Protein AF-0000000079018841 (afdb_homodimer)

Solvent-accessible surface area (backbone atoms only — not comparable to full-atom values): 16861 Å² total; per-residue (Å²): 115,51,75,48,74,47,74,39,86,47,32,62,34,28,41,29,40,31,71,39,58,68,49,87,57,41,28,33,37,38,28,30,14,78,76,42,80,36,51,101,86,44,60,76,45,76,46,80,44,48,66,82,70,38,50,81,84,32,56,53,70,42,63,51,58,74,48,87,61,54,45,52,34,17,37,24,40,32,79,38,67,42,68,91,66,47,74,85,70,83,79,84,77,80,52,86,58,64,69,58,74,66,42,83,52,34,32,38,39,31,43,30,46,31,39,30,32,27,65,26,76,91,77,70,38,76,27,37,81,45,32,44,73,43,74,59,94,72,35,78,43,74,48,66,60,77,66,74,123,115,50,76,48,74,47,72,39,86,47,32,62,34,28,40,29,38,30,73,39,58,70,49,87,56,42,28,33,37,39,28,29,14,77,77,42,79,35,50,102,87,44,59,77,46,77,46,81,45,48,65,84,72,37,52,81,84,33,56,54,71,42,62,52,58,73,47,89,60,55,44,52,34,18,37,23,41,32,81,37,67,43,66,92,66,48,73,83,71,83,77,84,77,79,54,83,58,66,66,60,74,67,42,82,52,33,32,37,41,30,44,30,45,30,39,29,30,29,65,26,74,89,78,70,38,77,26,38,83,45,32,44,75,42,73,58,95,72,35,77,45,74,50,65,59,76,65,76,123

Foldseek 3Di:
DDKDKDWFAALQWKKKKDKAKPDQQKWKKKFKAFPDAADPVGGLDIDTGHNVQAPPNRIDIDHGCSDVDTHMMMMDIDIDGDVVPPPPDDDDPPPVPCVVVPCPIDMDIDMDIDADWDQQPVVRDTDRVQWDWDADPNDIDIDGDDNPD/DDKDKDWFAALQWKKKKDKAKPDQQKWKKKFKAFPDAADPVGGLDIDTGHNVQAPPPRIDIDHGCSDVDTHMMMMDIDIDGDVVPPPPDDDDPPPVPCVVVPCPMDMDIDMDIDADWDQQPVVRDTDRVQWDWDADPNDIDIDGDDNPD

Nearest PDB structures (foldseek):
  6v4s-assembly1_B  TM=3.962E-01  e=4.372E+00  Desulfofustis sp. PB-SRB1
  6v4a-assembly1_B  TM=3.881E-01  e=8.538E+00  Desulfofustis sp. PB-SRB1
  6v4a-assembly1_C  TM=2.916E-01  e=6.460E+00  Desulfofustis sp. PB-SRB1
  6v4s-assembly1_B  TM=3.964E-01  e=4.828E+00  Desulfofustis sp. PB-SRB1
  6v4a-assembly1_C  TM=3.105E-01  e=7.988E+00  Desulfofustis sp. PB-SRB1

Sequence (298 aa):
MFYHTFDYPNPMLTLCIKVRPESSKISYTLYLRMGSEPTDLSYDLRRKLTRDMIGPCGEFCIPPRTFATSGRMYIGLKPELDETEKPKSSSGIQKRDALYDNLDSMYLFGVTTLACFAWDTTINDWNPALCKMTNINGSIICTCQDGREMFYHTFDYPNPMLTLCIKVRPESSKISYTLYLRMGSEPTDLSYDLRRKLTRDMIGPCGEFCIPPRTFATSGRMYIGLKPELDETEKPKSSSGIQKRDALYDNLDSMYLFGVTTLACFAWDTTINDWNPALCKMTNINGSIICTCQDGRE

Radius of gyration: 21.55 Å; Cα contacts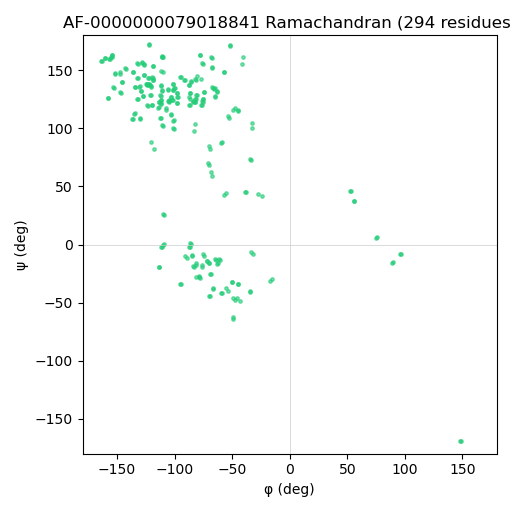 (8 Å, |Δi|>4): 622; chains: 2; bounding box: 36×73×48 Å

Structure (mmCIF, N/CA/C/O backbone):
data_AF-0000000079018841-model_v1
#
loop_
_entity.id
_entity.type
_entity.pdbx_description
1 polymer 'Uncharacterized protein'
#
loop_
_atom_site.group_PDB
_atom_site.id
_atom_site.type_symbol
_atom_site.label_atom_id
_atom_site.label_alt_id
_atom_site.label_comp_id
_atom_site.label_asym_id
_atom_site.label_entity_id
_atom_site.label_seq_id
_atom_site.pdbx_PDB_ins_code
_atom_site.Cartn_x
_atom_site.Cartn_y
_atom_site.Cartn_z
_atom_site.occupancy
_atom_site.B_iso_or_equiv
_atom_site.auth_seq_id
_atom_site.auth_comp_id
_atom_site.auth_asym_id
_atom_site.auth_atom_id
_atom_site.pdbx_PDB_model_num
ATOM 1 N N . MET A 1 1 ? -7.609 20.828 5.297 1 85.56 1 MET A N 1
ATOM 2 C CA . MET A 1 1 ? -7.414 19.422 4.961 1 85.56 1 MET A CA 1
ATOM 3 C C . MET A 1 1 ? -6.445 19.266 3.795 1 85.56 1 MET A C 1
ATOM 5 O O . MET A 1 1 ? -6.43 20.094 2.881 1 85.56 1 MET A O 1
ATOM 9 N N . PHE A 1 2 ? -5.523 18.312 3.908 1 87.88 2 PHE A N 1
ATOM 10 C CA . PHE A 1 2 ? -4.664 18 2.77 1 87.88 2 PHE A CA 1
ATOM 11 C C . PHE A 1 2 ? -5.004 16.641 2.189 1 87.88 2 PHE A C 1
ATOM 13 O O . PHE A 1 2 ? -5.727 15.852 2.811 1 87.88 2 PHE A O 1
ATOM 20 N N . TYR A 1 3 ? -4.52 16.484 0.915 1 92.12 3 TYR A N 1
ATOM 21 C CA . TYR A 1 3 ? -5.078 15.344 0.196 1 92.12 3 TYR A CA 1
ATOM 22 C C . TYR A 1 3 ? -3.975 14.453 -0.355 1 92.12 3 TYR A C 1
ATOM 24 O O . TYR A 1 3 ? -2.885 14.93 -0.679 1 92.12 3 TYR A O 1
ATOM 32 N N . HIS A 1 4 ? -4.254 13.219 -0.366 1 94.19 4 HIS A N 1
ATOM 33 C CA . HIS A 1 4 ? -3.537 12.203 -1.126 1 94.19 4 HIS A CA 1
ATOM 34 C C . HIS A 1 4 ? -4.453 11.523 -2.141 1 94.19 4 HIS A C 1
ATOM 36 O O . HIS A 1 4 ? -5.676 11.562 -1.999 1 94.19 4 HIS A O 1
ATOM 42 N N . THR A 1 5 ? -3.824 11.047 -3.16 1 93.94 5 THR A N 1
ATOM 43 C CA . THR A 1 5 ? -4.602 10.305 -4.145 1 93.94 5 THR A CA 1
ATOM 44 C C . THR A 1 5 ? -3.861 9.039 -4.574 1 93.94 5 THR A C 1
ATOM 46 O O . THR A 1 5 ? -2.631 8.984 -4.523 1 93.94 5 THR A O 1
ATOM 49 N N . PHE A 1 6 ? -4.625 8.016 -4.898 1 94.19 6 PHE A N 1
ATOM 50 C CA . PHE A 1 6 ? -4.039 6.793 -5.434 1 94.19 6 PHE A CA 1
ATOM 51 C C . PHE A 1 6 ? -5.051 6.039 -6.289 1 94.19 6 PHE A C 1
ATOM 53 O O . PHE A 1 6 ? -6.242 6.348 -6.266 1 94.19 6 PHE A O 1
ATOM 60 N N . ASP A 1 7 ? -4.504 5.156 -7.059 1 94.62 7 ASP A N 1
ATOM 61 C CA . ASP A 1 7 ? -5.363 4.293 -7.859 1 94.62 7 ASP A CA 1
ATOM 62 C C . ASP A 1 7 ? -5.836 3.084 -7.051 1 94.62 7 ASP A C 1
ATOM 64 O O . ASP A 1 7 ? -5.023 2.393 -6.43 1 94.62 7 ASP A O 1
ATOM 68 N N . TYR A 1 8 ? -7.141 2.943 -6.984 1 95.38 8 TYR A N 1
ATOM 69 C CA . TYR A 1 8 ? -7.773 1.748 -6.434 1 95.38 8 TYR A CA 1
ATOM 70 C C . TYR A 1 8 ? -8.266 0.829 -7.547 1 95.38 8 TYR A C 1
ATOM 72 O O . TYR A 1 8 ? -9.336 1.043 -8.109 1 95.38 8 TYR A O 1
ATOM 80 N N . PRO A 1 9 ? -7.496 -0.217 -7.832 1 93 9 PRO A N 1
ATOM 81 C CA . PRO A 1 9 ? -7.676 -0.884 -9.125 1 93 9 PRO A CA 1
ATOM 82 C C . PRO A 1 9 ? -8.797 -1.918 -9.102 1 93 9 PRO A C 1
ATOM 84 O O . PRO A 1 9 ? -9.297 -2.311 -10.164 1 93 9 PRO A O 1
ATOM 87 N N . ASN A 1 10 ? -9.203 -2.363 -7.969 1 94.06 10 ASN A N 1
ATOM 88 C CA . ASN A 1 10 ? -10.125 -3.492 -7.898 1 94.06 10 ASN A CA 1
ATOM 89 C C . ASN A 1 10 ? -10.883 -3.514 -6.578 1 94.06 10 ASN A C 1
ATOM 91 O O . ASN A 1 10 ? -10.273 -3.551 -5.504 1 94.06 10 ASN A O 1
ATOM 95 N N . PRO A 1 11 ? -12.219 -3.559 -6.621 1 95.62 11 PRO A N 1
ATOM 96 C CA . PRO A 1 11 ? -13.023 -3.551 -5.398 1 95.62 11 PRO A CA 1
ATOM 97 C C . PRO A 1 11 ? -12.805 -4.789 -4.535 1 95.62 11 PRO A C 1
ATOM 99 O O . PRO A 1 11 ? -13.234 -4.832 -3.381 1 95.62 11 PRO A O 1
ATOM 102 N N . MET A 1 12 ? -12.156 -5.766 -5.113 1 94.75 12 MET A N 1
ATOM 103 C CA . MET A 1 12 ? -11.953 -7.02 -4.387 1 94.75 12 MET A CA 1
ATOM 104 C C . MET A 1 12 ? -10.695 -6.953 -3.527 1 94.75 12 MET A C 1
ATOM 106 O O . MET A 1 12 ? -10.383 -7.898 -2.801 1 94.75 12 MET A O 1
ATOM 110 N N . LEU A 1 13 ? -10.016 -5.832 -3.541 1 96.06 13 LEU A N 1
ATOM 111 C CA . LEU A 1 13 ? -8.797 -5.68 -2.754 1 96.06 13 LEU A CA 1
ATOM 112 C C . LEU A 1 13 ? -9.094 -5.02 -1.411 1 96.06 13 LEU A C 1
ATOM 114 O O . LEU A 1 13 ? -9.977 -4.168 -1.318 1 96.06 13 LEU A O 1
ATOM 118 N N . THR A 1 14 ? -8.383 -5.449 -0.403 1 95.06 14 THR A N 1
ATOM 119 C CA . THR A 1 14 ? -8.359 -4.734 0.868 1 95.06 14 THR A CA 1
ATOM 120 C C . THR A 1 14 ? -7.516 -3.469 0.761 1 95.06 14 THR A C 1
ATOM 122 O O . THR A 1 14 ? -6.426 -3.49 0.181 1 95.06 14 THR A O 1
ATOM 125 N N . LEU A 1 15 ? -8.07 -2.404 1.225 1 94.5 15 LEU A N 1
ATOM 126 C CA . LEU A 1 15 ? -7.336 -1.145 1.265 1 94.5 15 LEU A CA 1
ATOM 127 C C . LEU A 1 15 ? -6.895 -0.817 2.688 1 94.5 15 LEU A C 1
ATOM 129 O O . LEU A 1 15 ? -7.727 -0.752 3.6 1 94.5 15 LEU A O 1
ATOM 133 N N . CYS A 1 16 ? -5.633 -0.651 2.871 1 91.38 16 CYS A N 1
ATOM 134 C CA . CYS A 1 16 ? -5.121 -0.269 4.18 1 91.38 16 CYS A CA 1
ATOM 135 C C . CYS A 1 16 ? -4.398 1.071 4.117 1 91.38 16 CYS A C 1
ATOM 137 O O . CYS A 1 16 ? -3.721 1.368 3.131 1 91.38 16 CYS A O 1
ATOM 139 N N . ILE A 1 17 ? -4.555 1.836 5.172 1 92 17 ILE A N 1
ATOM 140 C CA . ILE A 1 17 ? -3.953 3.164 5.234 1 92 17 ILE A CA 1
ATOM 141 C C . ILE A 1 17 ? -3.168 3.316 6.531 1 92 17 ILE A C 1
ATOM 143 O O . ILE A 1 17 ? -3.65 2.945 7.605 1 92 17 ILE A O 1
ATOM 147 N N . LYS A 1 18 ? -1.999 3.801 6.344 1 88.94 18 LYS A N 1
ATOM 148 C CA . LYS A 1 18 ? -1.128 4.117 7.473 1 88.94 18 LYS A CA 1
ATOM 149 C C . LYS A 1 18 ? -0.919 5.621 7.602 1 88.94 18 LYS A C 1
ATOM 151 O O . LYS A 1 18 ? -0.552 6.289 6.633 1 88.94 18 LYS A O 1
ATOM 156 N N . VAL A 1 19 ? -1.282 6.16 8.742 1 89.06 19 VAL A N 1
ATOM 157 C CA . VAL A 1 19 ? -1.021 7.559 9.062 1 89.06 19 VAL A CA 1
ATOM 158 C C . VAL A 1 19 ? -0.42 7.664 10.461 1 89.06 19 VAL A C 1
ATOM 160 O O . VAL A 1 19 ? -0.98 7.137 11.422 1 89.06 19 VAL A O 1
ATOM 163 N N . ARG A 1 20 ? 0.678 8.273 10.508 1 85.25 20 ARG A N 1
ATOM 164 C CA . ARG A 1 20 ? 1.316 8.477 11.805 1 85.25 20 ARG A CA 1
ATOM 165 C C . ARG A 1 20 ? 1.855 9.898 11.93 1 85.25 20 ARG A C 1
ATOM 167 O O . ARG A 1 20 ? 2.902 10.219 11.367 1 85.25 20 ARG A O 1
ATOM 174 N N . PRO A 1 21 ? 1.173 10.609 12.734 1 80.94 21 PRO A N 1
ATOM 175 C CA . PRO A 1 21 ? 1.74 11.938 12.992 1 80.94 21 PRO A CA 1
ATOM 176 C C . PRO A 1 21 ? 3.053 11.875 13.766 1 80.94 21 PRO A C 1
ATOM 178 O O . PRO A 1 21 ? 3.283 10.938 14.531 1 80.94 21 PRO A O 1
ATOM 181 N N . GLU A 1 22 ? 3.889 12.828 13.578 1 74.19 22 GLU A N 1
ATOM 182 C CA . GLU A 1 22 ? 5.125 12.898 14.352 1 74.19 22 GLU A CA 1
ATOM 183 C C . GLU A 1 22 ? 4.84 13.234 15.812 1 74.19 22 GLU A C 1
ATOM 185 O O . GLU A 1 22 ? 5.434 12.648 16.719 1 74.19 22 GLU A O 1
ATOM 190 N N . SER A 1 23 ? 3.984 14.172 15.953 1 73.5 23 SER A N 1
ATOM 191 C CA . SER A 1 23 ? 3.645 14.586 17.312 1 73.5 23 SER A CA 1
ATOM 192 C C . SER A 1 23 ? 2.453 13.797 17.844 1 73.5 23 SER A C 1
ATOM 194 O O . SER A 1 23 ? 1.494 13.539 17.109 1 73.5 23 SER A O 1
ATOM 196 N N . SER A 1 24 ? 2.521 13.461 19.125 1 73.44 24 SER A N 1
ATOM 197 C CA . SER A 1 24 ? 1.408 12.766 19.75 1 73.44 24 SER A CA 1
ATOM 198 C C . SER A 1 24 ? 0.248 13.719 20.031 1 73.44 24 SER A C 1
ATOM 200 O O . SER A 1 24 ? -0.851 13.281 20.375 1 73.44 24 SER A O 1
ATOM 202 N N . LYS A 1 25 ? 0.54 14.938 19.828 1 73.5 25 LYS A N 1
ATOM 203 C CA . LYS A 1 25 ? -0.469 15.953 20.125 1 73.5 25 LYS A CA 1
ATOM 204 C C . LYS A 1 25 ? -1.416 16.141 18.938 1 73.5 25 LYS A C 1
ATOM 206 O O . LYS A 1 25 ? -2.432 16.828 19.062 1 73.5 25 LYS A O 1
ATOM 211 N N . ILE A 1 26 ? -1.07 15.547 17.859 1 76.5 26 ILE A N 1
ATOM 212 C CA . ILE A 1 26 ? -1.854 15.742 16.641 1 76.5 26 ILE A CA 1
ATOM 213 C C . ILE A 1 26 ? -2.562 14.438 16.266 1 76.5 26 ILE A C 1
ATOM 215 O O . ILE A 1 26 ? -1.957 13.367 16.297 1 76.5 26 ILE A O 1
ATOM 219 N N . SER A 1 27 ? -3.826 14.562 16.141 1 80.75 27 SER A N 1
ATOM 220 C CA . SER A 1 27 ? -4.609 13.484 15.547 1 80.75 27 SER A CA 1
ATOM 221 C C . SER A 1 27 ? -5.156 13.883 14.188 1 80.75 27 SER A C 1
ATOM 223 O O . SER A 1 27 ? -5.152 15.062 13.828 1 80.75 27 SER A O 1
ATOM 225 N N . TYR A 1 28 ? -5.523 12.828 13.469 1 85.5 28 TYR A N 1
ATOM 226 C CA . TYR A 1 28 ? -6.078 13.109 12.148 1 85.5 28 TYR A CA 1
ATOM 227 C C . TYR A 1 28 ? -7.457 12.477 11.992 1 85.5 28 TYR A C 1
ATOM 229 O O . TYR A 1 28 ? -7.695 11.367 12.461 1 85.5 28 TYR A O 1
ATOM 237 N N . THR A 1 29 ? -8.25 13.242 11.422 1 90.31 29 THR A N 1
ATOM 238 C CA . THR A 1 29 ? -9.445 12.633 10.852 1 90.31 29 THR A CA 1
ATOM 239 C C . THR A 1 29 ? -9.266 12.375 9.359 1 90.31 29 THR A C 1
ATOM 241 O O . THR A 1 29 ? -8.875 13.273 8.609 1 90.31 29 THR A O 1
ATOM 244 N N . LEU A 1 30 ? -9.523 11.148 9.031 1 93.31 30 LEU A N 1
ATOM 245 C CA . LEU A 1 30 ? -9.352 10.711 7.645 1 93.31 30 LEU A CA 1
ATOM 246 C C . LEU A 1 30 ? -10.695 10.633 6.93 1 93.31 30 LEU A C 1
ATOM 248 O O . LEU A 1 30 ? -11.672 10.117 7.484 1 93.31 30 LEU A O 1
ATOM 252 N N . TYR A 1 31 ? -10.719 11.211 5.707 1 95.81 31 TYR A N 1
ATOM 253 C CA . TYR A 1 31 ? -11.875 11.125 4.82 1 95.81 31 TYR A CA 1
ATOM 254 C C . TYR A 1 31 ? -11.5 10.461 3.498 1 95.81 31 TYR A C 1
ATOM 256 O O . TYR A 1 31 ? -10.477 10.805 2.896 1 95.81 31 TYR A O 1
ATOM 264 N N . LEU A 1 32 ? -12.391 9.5 3.016 1 97.31 32 LEU A N 1
ATOM 265 C CA . LEU A 1 32 ? -12.164 8.875 1.719 1 97.31 32 LEU A CA 1
ATOM 266 C C . LEU A 1 32 ? -13.312 9.164 0.765 1 97.31 32 LEU A C 1
ATOM 268 O O . LEU A 1 32 ? -14.477 9.172 1.173 1 97.31 32 LEU A O 1
ATOM 272 N N . ARG A 1 33 ? -12.906 9.375 -0.433 1 97.56 33 ARG A N 1
ATOM 273 C CA . ARG A 1 33 ? -13.938 9.547 -1.452 1 97.56 33 ARG A CA 1
ATOM 274 C C . ARG A 1 33 ? -13.422 9.125 -2.826 1 97.56 33 ARG A C 1
ATOM 276 O O . ARG A 1 33 ? -12.344 9.547 -3.246 1 97.56 33 ARG A O 1
ATOM 283 N N . MET A 1 34 ? -14.281 8.352 -3.525 1 96.88 34 MET A N 1
ATOM 284 C CA . MET A 1 34 ? -13.969 7.941 -4.891 1 96.88 34 MET A CA 1
ATOM 285 C C . MET A 1 34 ? -14.281 9.055 -5.883 1 96.88 34 MET A C 1
ATOM 287 O O . MET A 1 34 ? -15.359 9.648 -5.836 1 96.88 34 MET A O 1
ATOM 291 N N . GLY A 1 35 ? -13.305 9.391 -6.746 1 96.19 35 GLY A N 1
ATOM 292 C CA . GLY A 1 35 ? -13.531 10.219 -7.914 1 96.19 35 GLY A CA 1
ATOM 293 C C . GLY A 1 35 ? -13.367 11.703 -7.637 1 96.19 35 GLY A C 1
ATOM 294 O O . GLY A 1 35 ? -13.328 12.516 -8.562 1 96.19 35 GLY A O 1
ATOM 295 N N . SER A 1 36 ? -13.359 12.086 -6.371 1 96.62 36 SER A N 1
ATOM 296 C CA . SER A 1 36 ? -13.188 13.5 -6.051 1 96.62 36 SER A CA 1
ATOM 297 C C . SER A 1 36 ? -12.648 13.688 -4.637 1 96.62 36 SER A C 1
ATOM 299 O O . SER A 1 36 ? -12.68 12.758 -3.828 1 96.62 36 SER A O 1
ATOM 301 N N . GLU A 1 37 ? -12.07 14.867 -4.395 1 97.06 37 GLU A N 1
ATOM 302 C CA . GLU A 1 37 ? -11.594 15.188 -3.053 1 97.06 37 GLU A CA 1
ATOM 303 C C . GLU A 1 37 ? -12.75 15.234 -2.057 1 97.06 37 GLU A C 1
ATOM 305 O O . GLU A 1 37 ? -13.758 15.906 -2.299 1 97.06 37 GLU A O 1
ATOM 310 N N . PRO A 1 38 ? -12.578 14.586 -0.944 1 97.62 38 PRO A N 1
ATOM 311 C CA . PRO A 1 38 ? -13.633 14.64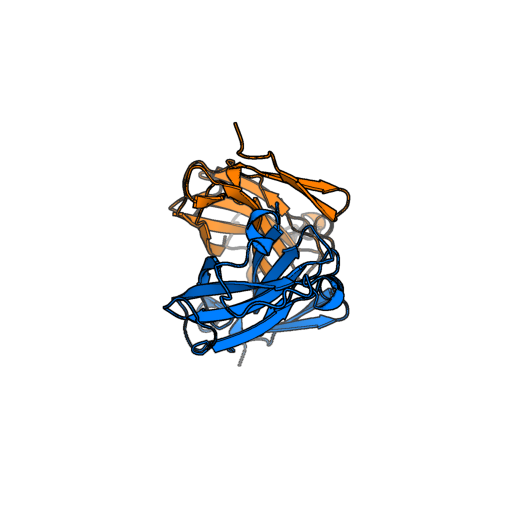1 0.073 1 97.62 38 PRO A CA 1
ATOM 312 C C . PRO A 1 38 ? -13.641 15.961 0.838 1 97.62 38 PRO A C 1
ATOM 314 O O . PRO A 1 38 ? -12.641 16.688 0.848 1 97.62 38 PRO A O 1
ATOM 317 N N . THR A 1 39 ? -14.812 16.281 1.398 1 95.81 39 THR A N 1
ATOM 318 C CA . THR A 1 39 ? -14.992 17.344 2.381 1 95.81 39 THR A CA 1
ATOM 319 C C . THR A 1 39 ? -15.602 16.797 3.668 1 95.81 39 THR A C 1
ATOM 321 O O . THR A 1 39 ? -15.93 15.617 3.752 1 95.81 39 THR A O 1
ATOM 324 N N . ASP A 1 40 ? -15.656 17.641 4.707 1 92.75 40 ASP A N 1
ATOM 325 C CA . ASP A 1 40 ? -16.266 17.234 5.961 1 92.75 40 ASP A CA 1
ATOM 326 C C . ASP A 1 40 ? -17.75 16.875 5.762 1 92.75 40 ASP A C 1
ATOM 328 O O . ASP A 1 40 ? -18.344 16.188 6.594 1 92.75 40 ASP A O 1
ATOM 332 N N . LEU A 1 41 ? -18.297 17.234 4.625 1 95.38 41 LEU A N 1
ATOM 333 C CA . LEU A 1 41 ? -19.719 17.031 4.387 1 95.38 41 LEU A CA 1
ATOM 334 C C . LEU A 1 41 ? -19.938 16 3.289 1 95.38 41 LEU A C 1
ATOM 336 O O . LEU A 1 41 ? -21.047 15.453 3.152 1 95.38 41 LEU A O 1
ATOM 340 N N . SER A 1 42 ? -18.922 15.797 2.525 1 97.38 42 SER A N 1
ATOM 341 C CA . SER A 1 42 ? -19.047 14.875 1.404 1 97.38 42 SER A CA 1
ATOM 342 C C . SER A 1 42 ? -17.906 13.859 1.396 1 97.38 42 SER A C 1
ATOM 344 O O . SER A 1 42 ? -16.766 14.203 1.088 1 97.38 42 SER A O 1
ATOM 346 N N . TYR A 1 43 ? -18.203 12.664 1.706 1 97.5 43 TYR A N 1
ATOM 347 C CA . TYR A 1 43 ? -17.234 11.586 1.789 1 97.5 43 TYR A CA 1
ATOM 348 C C . TYR A 1 43 ? -17.906 10.227 1.711 1 97.5 43 TYR A C 1
ATOM 350 O O . TYR A 1 43 ? -19.141 10.125 1.864 1 97.5 43 TYR A O 1
ATOM 358 N N . ASP A 1 44 ? -17.156 9.227 1.393 1 97.25 44 ASP A N 1
ATOM 359 C CA . ASP A 1 44 ? -17.672 7.863 1.372 1 97.25 44 ASP A CA 1
ATOM 360 C C . ASP A 1 44 ? -17.391 7.148 2.691 1 97.25 44 ASP A C 1
ATOM 362 O O . ASP A 1 44 ? -18.156 6.277 3.111 1 97.25 44 ASP A O 1
ATOM 366 N N . LEU A 1 45 ? -16.234 7.465 3.332 1 96.5 45 LEU A N 1
ATOM 367 C CA . LEU A 1 45 ? -15.828 6.875 4.602 1 96.5 45 LEU A CA 1
ATOM 368 C C . LEU A 1 45 ? -15.07 7.891 5.453 1 96.5 45 LEU A C 1
ATOM 370 O O . LEU A 1 45 ? -14.266 8.672 4.93 1 96.5 45 LEU A O 1
ATOM 374 N N . ARG A 1 46 ? -15.312 7.914 6.715 1 94.81 46 ARG A N 1
ATOM 375 C CA . ARG A 1 46 ? -14.648 8.797 7.668 1 94.81 46 ARG A CA 1
ATOM 376 C C . ARG A 1 46 ? -14.133 8.016 8.875 1 94.81 46 ARG A C 1
ATOM 378 O O . ARG A 1 46 ? -14.828 7.148 9.398 1 94.81 46 ARG A O 1
ATOM 385 N N . ARG A 1 47 ? -12.883 8.359 9.258 1 90.88 47 ARG A N 1
ATOM 386 C CA . ARG A 1 47 ? -12.289 7.68 10.406 1 90.88 47 ARG A CA 1
ATOM 387 C C . ARG A 1 47 ? -11.367 8.617 11.18 1 90.88 47 ARG A C 1
ATOM 389 O O . ARG A 1 47 ? -10.523 9.297 10.594 1 90.88 47 ARG A O 1
ATOM 396 N N . LYS A 1 48 ? -11.594 8.625 12.492 1 85.38 48 LYS A N 1
ATOM 397 C CA . LYS A 1 48 ? -10.633 9.336 13.328 1 85.38 48 LYS A CA 1
ATOM 398 C C . LYS A 1 48 ? -9.406 8.477 13.617 1 85.38 48 LYS A C 1
ATOM 400 O O . LYS A 1 48 ? -9.539 7.316 14.016 1 85.38 48 LYS A O 1
ATOM 405 N N . LEU A 1 49 ? -8.25 9.07 13.273 1 79.19 49 LEU A N 1
ATOM 406 C CA . LEU A 1 49 ? -7 8.344 13.492 1 79.19 49 LEU A CA 1
ATOM 407 C C . LEU A 1 49 ? -6.223 8.945 14.664 1 79.19 49 LEU A C 1
ATOM 409 O O . LEU A 1 49 ? -5.961 10.156 14.688 1 79.19 49 LEU A O 1
ATOM 413 N N . THR A 1 50 ? -6.035 8.141 15.703 1 70.75 50 THR A N 1
ATOM 414 C CA . THR A 1 50 ? -5.219 8.57 16.828 1 70.75 50 THR A CA 1
ATOM 415 C C . THR A 1 50 ? -3.926 7.762 16.906 1 70.75 50 THR A C 1
ATOM 417 O O . THR A 1 50 ? -3.826 6.684 16.312 1 70.75 50 THR A O 1
ATOM 420 N N . ARG A 1 51 ? -2.848 8.344 17.406 1 64 51 ARG A N 1
ATOM 421 C CA . ARG A 1 51 ? -1.534 7.719 17.5 1 64 51 ARG A CA 1
ATOM 422 C C . ARG A 1 51 ? -1.629 6.336 18.141 1 64 51 ARG A C 1
ATOM 424 O O . ARG A 1 51 ? -0.886 5.422 17.766 1 64 51 ARG A O 1
ATOM 431 N N . ASP A 1 52 ? -2.502 6.23 18.969 1 61.12 52 ASP A N 1
ATOM 432 C CA . ASP A 1 52 ? -2.596 4.984 19.719 1 61.12 52 ASP A CA 1
ATOM 433 C C . ASP A 1 52 ? -3.205 3.873 18.875 1 61.12 52 ASP A C 1
ATOM 435 O O . ASP A 1 52 ? -3.072 2.691 19.203 1 61.12 52 ASP A O 1
ATOM 439 N N . MET A 1 53 ? -3.852 4.293 17.875 1 60.31 53 MET A N 1
ATOM 440 C CA . MET A 1 53 ? -4.555 3.295 17.078 1 60.31 53 MET A CA 1
ATOM 441 C C . MET A 1 53 ? -3.602 2.613 16.094 1 60.31 53 MET A C 1
ATOM 443 O O . MET A 1 53 ? -3.887 1.52 15.609 1 60.31 53 MET A O 1
ATOM 447 N N . ILE A 1 54 ? -2.514 3.268 15.953 1 57.84 54 ILE A N 1
ATOM 448 C CA . ILE A 1 54 ? -1.706 2.701 14.875 1 57.84 54 ILE A CA 1
ATOM 449 C C . ILE A 1 54 ? -0.376 2.203 15.438 1 57.84 54 ILE A C 1
ATOM 451 O O . ILE A 1 54 ? 0.507 3.002 15.758 1 57.84 54 ILE A O 1
ATOM 455 N N . GLY A 1 55 ? -0.379 1.081 15.969 1 56.56 55 GLY A N 1
ATOM 456 C CA . GLY A 1 55 ? 0.882 0.461 16.344 1 56.56 55 GLY A CA 1
ATOM 457 C C . GLY A 1 55 ? 1.892 0.432 15.211 1 56.56 55 GLY A C 1
ATOM 458 O O . GLY A 1 55 ? 1.643 0.981 14.133 1 56.56 55 GLY A O 1
ATOM 459 N N . PRO A 1 56 ? 3.148 0.045 15.492 1 56.5 56 PRO A N 1
ATOM 460 C CA . PRO A 1 56 ? 4.238 0.044 14.508 1 56.5 56 PRO A CA 1
ATOM 461 C C . PRO A 1 56 ? 3.824 -0.552 13.164 1 56.5 56 PRO A C 1
ATOM 463 O O . PRO A 1 56 ? 4.258 -0.076 12.117 1 56.5 56 PRO A O 1
ATOM 466 N N . CYS A 1 57 ? 2.92 -1.562 13.289 1 58.5 57 CYS A N 1
ATOM 467 C CA . CYS A 1 57 ? 2.412 -2.18 12.07 1 58.5 57 CYS A CA 1
ATOM 468 C C . CYS A 1 57 ? 0.946 -1.826 11.852 1 58.5 57 CYS A C 1
ATOM 470 O O . CYS A 1 57 ? 0.249 -2.498 11.086 1 58.5 57 CYS A O 1
ATOM 472 N N . GLY A 1 58 ? 0.811 -0.701 12.461 1 71.19 58 GLY A N 1
ATOM 473 C CA . GLY A 1 58 ? -0.625 -0.476 12.5 1 71.19 58 GLY A CA 1
ATOM 474 C C . GLY A 1 58 ? -1.15 0.219 11.258 1 71.19 58 GLY A C 1
ATOM 475 O O . GLY A 1 58 ? -0.507 1.129 10.727 1 71.19 58 GLY A O 1
ATOM 476 N N . GLU A 1 59 ? -2.033 -0.307 10.656 1 82.94 59 GLU A N 1
ATOM 477 C CA . GLU A 1 59 ? -2.783 0.219 9.516 1 82.94 59 GLU A CA 1
ATOM 478 C C . GLU A 1 59 ? -4.285 0.033 9.711 1 82.94 59 GLU A C 1
ATOM 480 O O . GLU A 1 59 ? -4.715 -0.869 10.438 1 82.94 59 GLU A O 1
ATOM 485 N N . PHE A 1 60 ? -4.973 1.025 9.242 1 84.75 60 PHE A N 1
ATOM 486 C CA . PHE A 1 60 ? -6.422 0.913 9.141 1 84.75 60 PHE A CA 1
ATOM 487 C C . PHE A 1 60 ? -6.82 0.278 7.812 1 84.75 60 PHE A C 1
ATOM 489 O O . PHE A 1 60 ? -6.488 0.798 6.742 1 84.75 60 PHE A O 1
ATOM 496 N N . CYS A 1 61 ? -7.527 -0.903 7.949 1 89.69 61 CYS A N 1
ATOM 497 C CA . CYS A 1 61 ? -7.832 -1.634 6.727 1 89.69 61 CYS A CA 1
ATOM 498 C C . CYS A 1 61 ? -9.328 -1.615 6.441 1 89.69 61 CYS A C 1
ATOM 500 O O . CYS A 1 61 ? -10.141 -1.747 7.359 1 89.69 61 CYS A O 1
ATOM 502 N N . ILE A 1 62 ? -9.633 -1.403 5.254 1 92 62 ILE A N 1
ATOM 503 C CA . ILE A 1 62 ? -10.992 -1.391 4.727 1 92 62 ILE A CA 1
ATOM 504 C C . ILE A 1 62 ? -11.25 -2.674 3.941 1 92 62 ILE A C 1
ATOM 506 O O . ILE A 1 62 ? -10.539 -2.975 2.979 1 92 62 ILE A O 1
ATOM 510 N N . PRO A 1 63 ? -12.281 -3.418 4.293 1 92.81 63 PRO A N 1
ATOM 511 C CA . PRO A 1 63 ? -12.516 -4.707 3.641 1 92.81 63 PRO A CA 1
ATOM 512 C C . PRO A 1 63 ? -12.906 -4.566 2.174 1 92.81 63 PRO A C 1
ATOM 514 O O . PRO A 1 63 ? -13.328 -3.488 1.745 1 92.81 63 PRO A O 1
ATOM 517 N N . PRO A 1 64 ? -12.742 -5.688 1.407 1 94.44 64 PRO A N 1
ATOM 518 C CA . PRO A 1 64 ? -13.156 -5.68 0.003 1 94.44 64 PRO A CA 1
ATOM 519 C C . PRO A 1 64 ? -14.633 -5.324 -0.173 1 94.44 64 PRO A C 1
ATOM 521 O O . PRO A 1 64 ? -15.43 -5.52 0.746 1 94.44 64 PRO A O 1
ATOM 524 N N . ARG A 1 65 ? -14.977 -4.707 -1.22 1 94.12 65 ARG A N 1
ATOM 525 C CA . ARG A 1 65 ? -16.312 -4.391 -1.686 1 94.12 65 ARG A CA 1
ATOM 526 C C . ARG A 1 65 ? -16.922 -3.236 -0.887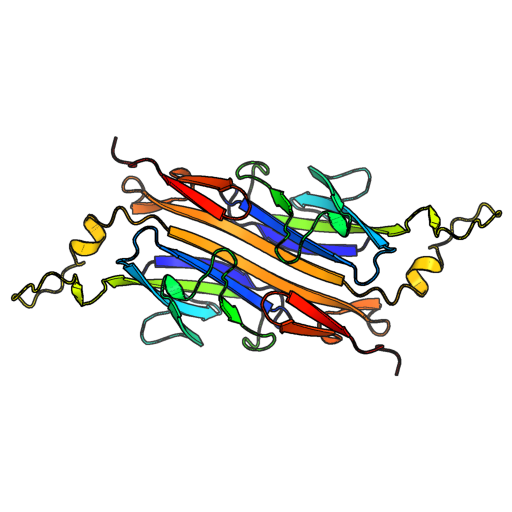 1 94.12 65 ARG A C 1
ATOM 528 O O . ARG A 1 65 ? -18.109 -2.965 -0.982 1 94.12 65 ARG A O 1
ATOM 535 N N . THR A 1 66 ? -16.078 -2.635 0.001 1 94.06 66 THR A N 1
ATOM 536 C CA . THR A 1 66 ? -16.562 -1.411 0.635 1 94.06 66 THR A CA 1
ATOM 537 C C . THR A 1 66 ? -16.875 -0.344 -0.411 1 94.06 66 THR A C 1
ATOM 539 O O . THR A 1 66 ? -17.859 0.378 -0.295 1 94.06 66 THR A O 1
ATOM 542 N N . PHE A 1 67 ? -15.969 -0.274 -1.388 1 94.56 67 PHE A N 1
ATOM 543 C CA . PHE A 1 67 ? -16.219 0.599 -2.529 1 94.56 67 PHE A CA 1
ATOM 544 C C . PHE A 1 67 ? -16.703 -0.203 -3.73 1 94.56 67 PHE A C 1
ATOM 546 O O . PHE A 1 67 ? -16.172 -1.276 -4.023 1 94.56 67 PHE A O 1
ATOM 553 N N . ALA A 1 68 ? -17.641 0.285 -4.41 1 92.44 68 ALA A N 1
ATOM 554 C CA . ALA A 1 68 ? -18.328 -0.468 -5.457 1 92.44 68 ALA A CA 1
ATOM 555 C C . ALA A 1 68 ? -17.5 -0.512 -6.738 1 92.44 68 ALA A C 1
ATOM 557 O O . ALA A 1 68 ? -17.672 -1.411 -7.562 1 92.44 68 ALA A O 1
ATOM 558 N N . THR A 1 69 ? -16.672 0.512 -6.941 1 93.38 69 THR A N 1
ATOM 559 C CA . THR A 1 69 ? -15.977 0.615 -8.219 1 93.38 69 THR A CA 1
ATOM 560 C C . THR A 1 69 ? -14.492 0.89 -7.996 1 93.38 69 THR A C 1
ATOM 562 O O . THR A 1 69 ? -14.078 1.288 -6.906 1 93.38 69 THR A O 1
ATOM 565 N N . SER A 1 70 ? -13.766 0.508 -9.023 1 94 70 SER A N 1
ATOM 566 C CA . SER A 1 70 ? -12.367 0.932 -9.102 1 94 70 SER A CA 1
ATOM 567 C C . SER A 1 70 ? -12.258 2.377 -9.57 1 94 70 SER A C 1
ATOM 569 O O . SER A 1 70 ? -13.234 2.959 -10.055 1 94 70 SER A O 1
ATOM 571 N N . GLY A 1 71 ? -11.062 2.951 -9.336 1 94.88 71 GLY A N 1
ATOM 572 C CA . GLY A 1 71 ? -10.828 4.312 -9.789 1 94.88 71 GLY A CA 1
ATOM 573 C C . GLY A 1 71 ? -9.883 5.09 -8.898 1 94.88 71 GLY A C 1
ATOM 574 O O . GLY A 1 71 ? -9.156 4.5 -8.086 1 94.88 71 GLY A O 1
ATOM 575 N N . ARG A 1 72 ? -9.883 6.387 -9.211 1 95.88 72 ARG A N 1
ATOM 576 C CA . ARG A 1 72 ? -9.023 7.27 -8.43 1 95.88 72 ARG A CA 1
ATOM 577 C C . ARG A 1 72 ? -9.641 7.559 -7.059 1 95.88 72 ARG A C 1
ATOM 579 O O . ARG A 1 72 ? -10.766 8.047 -6.969 1 95.88 72 ARG A O 1
ATOM 586 N N . MET A 1 73 ? -8.922 7.195 -6 1 97.06 73 MET A N 1
ATOM 587 C CA . MET A 1 73 ? -9.352 7.418 -4.621 1 97.06 73 MET A CA 1
ATOM 588 C C . MET A 1 73 ? -8.664 8.641 -4.027 1 97.06 73 MET A C 1
ATOM 590 O O . MET A 1 73 ? -7.457 8.836 -4.207 1 97.06 73 MET A O 1
ATOM 594 N N . TYR A 1 74 ? -9.461 9.438 -3.377 1 97.19 74 TYR A N 1
ATOM 595 C CA . TYR A 1 74 ? -8.93 10.609 -2.689 1 97.19 74 TYR A CA 1
ATOM 596 C C . TYR A 1 74 ? -9.023 10.445 -1.178 1 97.19 74 TYR A C 1
ATOM 598 O O . TYR A 1 74 ? -10.055 10.016 -0.657 1 97.19 74 TYR A O 1
ATOM 606 N N . ILE A 1 75 ? -7.902 10.758 -0.538 1 96.19 75 ILE A N 1
ATOM 607 C CA . ILE A 1 75 ? -7.844 10.727 0.919 1 96.19 75 ILE A CA 1
ATOM 608 C C . ILE A 1 75 ? -7.633 12.133 1.462 1 96.19 75 ILE A C 1
ATOM 610 O O . ILE A 1 75 ? -6.637 12.789 1.141 1 96.19 75 ILE A O 1
ATOM 614 N N . GLY A 1 76 ? -8.586 12.57 2.193 1 94.94 76 GLY A N 1
ATOM 615 C CA . GLY A 1 76 ? -8.422 13.812 2.92 1 94.94 76 GLY A CA 1
ATOM 616 C C . GLY A 1 76 ? -8.016 13.609 4.367 1 94.94 76 GLY A C 1
ATOM 617 O O . GLY A 1 76 ? -8.602 12.789 5.074 1 94.94 76 GLY A O 1
ATOM 618 N N . LEU A 1 77 ? -6.973 14.32 4.801 1 91.75 77 LEU A N 1
ATOM 619 C CA . LEU A 1 77 ? -6.531 14.289 6.188 1 91.75 77 LEU A CA 1
ATOM 620 C C . LEU A 1 77 ? -6.738 15.648 6.855 1 91.75 77 LEU A C 1
ATOM 622 O O . LEU A 1 77 ? -6.227 16.672 6.375 1 91.75 77 LEU A O 1
ATOM 626 N N . LYS A 1 78 ? -7.469 15.586 7.883 1 90.25 78 LYS A N 1
ATOM 627 C CA . LYS A 1 78 ? -7.707 16.797 8.664 1 90.25 78 LYS A CA 1
ATOM 628 C C . LYS A 1 78 ? -7.055 16.688 10.039 1 90.25 78 LYS A C 1
ATOM 630 O O . LYS A 1 78 ? -7.5 15.914 10.891 1 90.25 78 LYS A O 1
ATOM 635 N N . PRO A 1 79 ? -5.984 17.469 10.211 1 85.56 79 PRO A N 1
ATOM 636 C CA . PRO A 1 79 ? -5.359 17.438 11.531 1 85.56 79 PRO A CA 1
ATOM 637 C C . PRO A 1 79 ? -6.242 18.047 12.617 1 85.56 79 PRO A C 1
ATOM 639 O O . PRO A 1 79 ? -6.969 19 12.359 1 85.56 79 PRO A O 1
ATOM 642 N N . GLU A 1 80 ? -6.285 17.344 13.703 1 82.12 80 GLU A N 1
ATOM 643 C CA . GLU A 1 80 ? -6.996 17.844 14.875 1 82.12 80 GLU A CA 1
ATOM 644 C C . GLU A 1 80 ? -6.082 17.891 16.094 1 82.12 80 GLU A C 1
ATOM 646 O O . GLU A 1 80 ? -5.355 16.938 16.375 1 82.12 80 GLU A O 1
ATOM 651 N N . LEU A 1 81 ? -5.945 19.109 16.594 1 72.38 81 LEU A N 1
ATOM 652 C CA . LEU A 1 81 ? -5.137 19.25 17.812 1 72.38 81 LEU A CA 1
ATOM 653 C C . LEU A 1 81 ? -5.898 18.75 19.031 1 72.38 81 LEU A C 1
ATOM 655 O O . LEU A 1 81 ? -7.113 18.938 19.125 1 72.38 81 LEU A O 1
ATOM 659 N N . ASP A 1 82 ? -5.195 17.812 19.719 1 62.5 82 ASP A N 1
ATOM 660 C CA . ASP A 1 82 ? -5.816 17.391 20.984 1 62.5 82 ASP A CA 1
ATOM 661 C C . ASP A 1 82 ? -6.262 18.609 21.797 1 62.5 82 ASP A C 1
ATOM 663 O O . ASP A 1 82 ? -5.566 19.625 21.859 1 62.5 82 ASP A O 1
ATOM 667 N N . GLU A 1 83 ? -7.586 18.641 21.984 1 55.81 83 GLU A N 1
ATOM 668 C CA . GLU A 1 83 ? -8.258 19.688 22.75 1 55.81 83 GLU A CA 1
ATOM 669 C C . GLU A 1 83 ? -7.391 20.156 23.906 1 55.81 83 GLU A C 1
ATOM 671 O O . GLU A 1 83 ? -7.441 21.328 24.297 1 55.81 83 GLU A O 1
ATOM 676 N N . THR A 1 84 ? -6.781 19.188 24.484 1 53.22 84 THR A N 1
ATOM 677 C CA . THR A 1 84 ? -6.125 19.641 25.703 1 53.22 84 THR A CA 1
ATOM 678 C C . THR A 1 84 ? -5.039 20.672 25.375 1 53.22 84 THR A C 1
ATOM 680 O O . THR A 1 84 ? -4.551 21.375 26.266 1 53.22 84 THR A O 1
ATOM 683 N N . GLU A 1 85 ? -4.625 20.734 24.109 1 52.94 85 GLU A N 1
ATOM 684 C CA . GLU A 1 85 ? -3.543 21.656 23.797 1 52.94 85 GLU A CA 1
ATOM 685 C C . GLU A 1 85 ? -4.043 22.812 22.938 1 52.94 85 GLU A C 1
ATOM 687 O O . GLU A 1 85 ? -3.258 23.656 22.5 1 52.94 85 GLU A O 1
ATOM 692 N N . LYS A 1 86 ? -5.34 22.797 22.562 1 51.59 86 LYS A N 1
ATOM 693 C CA . LYS A 1 86 ? -5.848 23.969 21.859 1 51.59 86 LYS A CA 1
ATOM 694 C C . LYS A 1 86 ? -5.559 25.25 22.625 1 51.59 86 LYS A C 1
ATOM 696 O O . LYS A 1 86 ? -5.832 25.344 23.828 1 51.59 86 LYS A O 1
ATOM 701 N N . PRO A 1 87 ? -4.691 26 22.125 1 47.09 87 PRO A N 1
ATOM 702 C CA . PRO A 1 87 ? -4.695 27.25 22.875 1 47.09 87 PRO A CA 1
ATOM 703 C C . PRO A 1 87 ? -6.105 27.781 23.141 1 47.09 87 PRO A C 1
ATOM 705 O O . PRO A 1 87 ? -6.992 27.609 22.297 1 47.09 87 PRO A O 1
ATOM 708 N N . LYS A 1 88 ? -6.602 27.875 24.359 1 43.12 88 LYS A N 1
ATOM 709 C CA . LYS A 1 88 ? -7.805 28.594 24.781 1 43.12 88 LYS A CA 1
ATOM 710 C C . LYS A 1 88 ? -7.953 29.906 24.031 1 43.12 88 LYS A C 1
ATOM 712 O O . LYS A 1 88 ? -7.531 30.953 24.516 1 43.12 88 LYS A O 1
ATOM 717 N N . SER A 1 89 ? -7.773 30.031 22.641 1 41.75 89 SER A N 1
ATOM 718 C CA . SER A 1 89 ? -7.973 31.406 22.219 1 41.75 89 SER A CA 1
ATOM 719 C C . SER A 1 89 ? -9.422 31.844 22.438 1 41.75 89 SER A C 1
ATOM 721 O O . SER A 1 89 ? -10.344 31.062 22.25 1 41.75 89 SER A O 1
ATOM 723 N N . SER A 1 90 ? -9.688 32.906 23.094 1 36 90 SER A N 1
ATOM 724 C CA . SER A 1 90 ? -10.914 33.688 23.25 1 36 90 SER A CA 1
ATOM 725 C C . SER A 1 90 ? -11.555 34 21.891 1 36 90 SER A C 1
ATOM 727 O O . SER A 1 90 ? -12.75 34.281 21.812 1 36 90 SER A O 1
ATOM 729 N N . SER A 1 91 ? -10.797 34.812 20.938 1 36.16 91 SER A N 1
ATOM 730 C CA . SER A 1 91 ? -11.516 35.594 19.922 1 36.16 91 SER A CA 1
ATOM 731 C C . SER A 1 91 ? -11.922 34.688 18.766 1 36.16 91 SER A C 1
ATOM 733 O O . SER A 1 91 ? -11.281 33.656 18.5 1 36.16 91 SER A O 1
ATOM 735 N N . GLY A 1 92 ? -13.125 34.812 18.016 1 35.44 92 GLY A N 1
ATOM 736 C CA . GLY A 1 92 ? -14.008 34.25 17 1 35.44 92 GLY A CA 1
ATOM 737 C C . GLY A 1 92 ? -13.289 33.844 15.727 1 35.44 92 GLY A C 1
ATOM 738 O O . GLY A 1 92 ? -13.906 33.375 14.766 1 35.44 92 GLY A O 1
ATOM 739 N N . ILE A 1 93 ? -12.406 34.688 15.18 1 34.5 93 ILE A N 1
ATOM 740 C CA . ILE A 1 93 ? -11.977 34.562 13.789 1 34.5 93 ILE A CA 1
ATOM 741 C C . ILE A 1 93 ? -11.109 33.312 13.641 1 34.5 93 ILE A C 1
ATOM 743 O O . ILE A 1 93 ? -10.008 33.219 14.188 1 34.5 93 ILE A O 1
ATOM 747 N N . GLN A 1 94 ? -11.648 32.219 13.469 1 36.69 94 GLN A N 1
ATOM 748 C CA . GLN A 1 94 ? -11 30.922 13.242 1 36.69 94 GLN A CA 1
ATOM 749 C C . GLN A 1 94 ? -10.086 30.969 12.023 1 36.69 94 GLN A C 1
ATOM 751 O O . GLN A 1 94 ? -10.516 30.703 10.906 1 36.69 94 GLN A O 1
ATOM 756 N N . LYS A 1 95 ? -9.273 32.094 11.852 1 35.78 95 LYS A N 1
ATOM 757 C CA . LYS A 1 95 ? -8.336 32.062 10.734 1 35.78 95 LYS A CA 1
ATOM 758 C C . LYS A 1 95 ? -7.688 30.672 10.594 1 35.78 95 LYS A C 1
ATOM 760 O O . LYS A 1 95 ? -7.703 29.875 11.531 1 35.78 95 LYS A O 1
ATOM 765 N N . ARG A 1 96 ? -7.117 30.344 9.445 1 42.12 96 ARG A N 1
ATOM 766 C CA . ARG A 1 96 ? -6.254 29.188 9.219 1 42.12 96 ARG A CA 1
ATOM 767 C C . ARG A 1 96 ? -5.418 28.891 10.453 1 42.12 96 ARG A C 1
ATOM 769 O O . ARG A 1 96 ? -4.715 29.766 10.969 1 42.12 96 ARG A O 1
ATOM 776 N N . ASP A 1 97 ? -5.895 28.359 11.531 1 40.78 97 ASP A N 1
ATOM 777 C CA . ASP A 1 97 ? -5.297 28.312 12.867 1 40.78 97 ASP A CA 1
ATOM 778 C C . ASP A 1 97 ? -3.773 28.219 12.781 1 40.78 97 ASP A C 1
ATOM 780 O O . ASP A 1 97 ? -3.238 27.438 11.984 1 40.78 97 ASP A O 1
ATOM 784 N N . ALA A 1 98 ? -2.98 29.281 12.953 1 42.47 98 ALA A N 1
ATOM 785 C CA . ALA A 1 98 ? -1.569 29.375 13.32 1 42.47 98 ALA A CA 1
ATOM 786 C C . ALA A 1 98 ? -1.066 28.047 13.891 1 42.47 98 ALA A C 1
ATOM 788 O O . ALA A 1 98 ? 0.137 27.875 14.094 1 42.47 98 ALA A O 1
ATOM 789 N N . LEU A 1 99 ? -1.864 27.406 14.445 1 43.5 99 LEU A N 1
ATOM 790 C CA . LEU A 1 99 ? -1.557 26.156 15.133 1 43.5 99 LEU A CA 1
ATOM 791 C C . LEU A 1 99 ? -0.87 25.172 14.195 1 43.5 99 LEU A C 1
ATOM 793 O O . LEU A 1 99 ? 0.021 24.422 14.609 1 43.5 99 LEU A O 1
ATOM 797 N N . TYR A 1 100 ? -1.349 25.172 12.852 1 46.16 100 TYR A N 1
ATOM 798 C CA . TYR A 1 100 ? -0.632 24.328 11.898 1 46.16 100 TYR A CA 1
ATOM 799 C C . TYR A 1 100 ? 0.624 25.031 11.391 1 46.16 100 TYR A C 1
ATOM 801 O O . TYR A 1 100 ? 1.455 24.422 10.711 1 46.16 100 TYR A O 1
ATOM 809 N N . ASP A 1 101 ? 0.599 26.344 11.383 1 48.41 101 ASP A N 1
ATOM 810 C CA . ASP A 1 101 ? 1.797 27.062 10.969 1 48.41 101 ASP A CA 1
ATOM 811 C C . ASP A 1 101 ? 3.045 26.484 11.633 1 48.41 101 ASP A C 1
ATOM 813 O O . ASP A 1 101 ? 4.129 26.5 11.055 1 48.41 101 ASP A O 1
ATOM 817 N N . ASN A 1 102 ? 2.836 26.297 12.922 1 45.09 102 ASN A N 1
ATOM 818 C CA . ASN A 1 102 ? 4.02 25.797 13.617 1 45.09 102 ASN A CA 1
ATOM 819 C C . ASN A 1 102 ? 4.051 24.266 13.656 1 45.09 102 ASN A C 1
ATOM 821 O O . ASN A 1 102 ? 4.836 23.688 14.398 1 45.09 102 ASN A O 1
ATOM 825 N N . LEU A 1 103 ? 2.992 23.766 13.266 1 47.38 103 LEU A N 1
ATOM 826 C CA . LEU A 1 103 ? 3.094 22.312 13.375 1 47.38 103 LEU A CA 1
ATOM 827 C C . LEU A 1 103 ? 4.094 21.766 12.367 1 47.38 103 LEU A C 1
ATOM 829 O O . LEU A 1 103 ? 3.834 21.766 11.156 1 47.38 103 LEU A O 1
ATOM 833 N N . ASP A 1 104 ? 5.281 22.109 12.438 1 52.09 104 ASP A N 1
ATOM 834 C CA . ASP A 1 104 ? 6.375 21.375 11.805 1 52.09 104 ASP A CA 1
ATOM 835 C C . ASP A 1 104 ? 6.004 19.906 11.586 1 52.09 104 ASP A C 1
ATOM 837 O O . ASP A 1 104 ? 6.523 19.016 12.273 1 52.09 104 ASP A O 1
ATOM 841 N N . SER A 1 105 ? 4.664 19.75 11.109 1 66.44 105 SER A N 1
ATOM 842 C CA . SER A 1 105 ? 4.086 18.438 11.312 1 66.44 105 SER A CA 1
ATOM 843 C C . SER A 1 105 ? 4.492 17.469 10.203 1 66.44 105 SER A C 1
ATOM 845 O O . SER A 1 105 ? 4.547 17.859 9.031 1 66.44 105 SER A O 1
ATOM 847 N N . MET A 1 106 ? 5.41 16.75 10.445 1 82.62 106 MET A N 1
ATOM 848 C CA . MET A 1 106 ? 5.723 15.594 9.609 1 82.62 106 MET A CA 1
ATOM 849 C C . MET A 1 106 ? 4.832 14.406 9.961 1 82.62 106 MET A C 1
ATOM 851 O O . MET A 1 106 ? 4.352 14.305 11.086 1 82.62 106 MET A O 1
ATOM 855 N N . TYR A 1 107 ? 4.488 13.758 8.938 1 87.38 107 TYR A N 1
ATOM 856 C CA . TYR A 1 107 ? 3.713 12.547 9.195 1 87.38 107 TYR A CA 1
ATOM 857 C C . TYR A 1 107 ? 4.094 11.438 8.227 1 87.38 107 TYR A C 1
ATOM 859 O O . TYR A 1 107 ? 4.613 11.711 7.137 1 87.38 107 TYR A O 1
ATOM 867 N N . LEU A 1 108 ? 3.938 10.281 8.711 1 90.75 108 LEU A N 1
ATOM 868 C CA . LEU A 1 108 ? 4.051 9.102 7.855 1 90.75 108 LEU A CA 1
ATOM 869 C C . LEU A 1 108 ? 2.717 8.789 7.188 1 90.75 108 LEU A C 1
ATOM 871 O O . LEU A 1 108 ? 1.669 8.828 7.836 1 90.75 108 LEU A O 1
ATOM 875 N N . PHE A 1 109 ? 2.797 8.609 5.945 1 91.62 109 PHE A N 1
ATOM 876 C CA . PHE A 1 109 ? 1.596 8.219 5.219 1 91.62 109 PHE A CA 1
ATOM 877 C C . PHE A 1 109 ? 1.896 7.074 4.254 1 91.62 109 PHE A C 1
ATOM 879 O O . PHE A 1 109 ? 2.914 7.09 3.561 1 91.62 109 PHE A O 1
ATOM 886 N N . GLY A 1 110 ? 0.975 6.094 4.258 1 93.31 110 GLY A N 1
ATOM 887 C CA . GLY A 1 110 ? 1.11 4.961 3.357 1 93.31 110 GLY A CA 1
ATOM 888 C C . GLY A 1 110 ? -0.22 4.336 2.979 1 93.31 110 GLY A C 1
ATOM 889 O O . GLY A 1 110 ? -1.173 4.371 3.76 1 93.31 110 GLY A O 1
ATOM 890 N N . VAL A 1 111 ? -0.289 3.842 1.792 1 94.44 111 VAL A N 1
ATOM 891 C CA . VAL A 1 111 ? -1.459 3.111 1.314 1 94.44 111 VAL A CA 1
ATOM 892 C C . VAL A 1 111 ? -1.046 1.711 0.866 1 94.44 111 VAL A C 1
ATOM 894 O O . VAL A 1 111 ? -0.007 1.539 0.223 1 94.44 111 VAL A O 1
ATOM 897 N N . THR A 1 112 ? -1.821 0.755 1.203 1 93.31 112 THR A N 1
ATOM 898 C CA . THR A 1 112 ? -1.617 -0.638 0.821 1 93.31 112 THR A CA 1
ATOM 899 C C . THR A 1 112 ? -2.875 -1.21 0.172 1 93.31 112 THR A C 1
ATOM 901 O O . THR A 1 112 ? -3.982 -1.024 0.681 1 93.31 112 THR A O 1
ATOM 904 N N . THR A 1 113 ? -2.746 -1.774 -0.95 1 95.12 113 THR A N 1
ATOM 905 C CA . THR A 1 113 ? -3.77 -2.672 -1.477 1 95.12 113 THR A CA 1
ATOM 906 C C . THR A 1 113 ? -3.316 -4.125 -1.377 1 95.12 113 THR A C 1
ATOM 908 O O . THR A 1 113 ? -2.172 -4.449 -1.698 1 95.12 113 THR A O 1
ATOM 911 N N . LEU A 1 114 ? -4.219 -4.938 -0.898 1 94 114 LEU A N 1
ATOM 912 C CA . LEU A 1 114 ? -3.816 -6.293 -0.55 1 94 114 LEU A CA 1
ATOM 913 C C . LEU A 1 114 ? -4.961 -7.277 -0.785 1 94 114 LEU A C 1
ATOM 915 O O . LEU A 1 114 ? -6.125 -6.941 -0.572 1 94 114 LEU A O 1
ATOM 919 N N . ALA A 1 115 ? -4.602 -8.492 -1.167 1 95.25 115 ALA A N 1
ATOM 920 C CA . ALA A 1 115 ? -5.59 -9.562 -1.27 1 95.25 115 ALA A CA 1
ATOM 921 C C . ALA A 1 115 ? -4.914 -10.93 -1.324 1 95.25 115 ALA A C 1
ATOM 923 O O . ALA A 1 115 ? -3.709 -11.023 -1.568 1 95.25 115 ALA A O 1
ATOM 924 N N . CYS A 1 116 ? -5.676 -11.906 -0.965 1 93.25 116 CYS A N 1
ATOM 925 C CA . CYS A 1 116 ? -5.32 -13.281 -1.295 1 93.25 116 CYS A CA 1
ATOM 926 C C . CYS A 1 116 ? -5.816 -13.656 -2.686 1 93.25 116 CYS A C 1
ATOM 928 O O . CYS A 1 116 ? -6.926 -13.289 -3.074 1 93.25 116 CYS A O 1
ATOM 930 N N . PHE A 1 117 ? -4.988 -14.375 -3.398 1 91.88 117 PHE A N 1
ATOM 931 C CA . PHE A 1 117 ? -5.332 -14.773 -4.762 1 91.88 117 PHE A CA 1
ATOM 932 C C . PHE A 1 117 ? -5.324 -16.281 -4.902 1 91.88 117 PHE A C 1
ATOM 934 O O . PHE A 1 117 ? -4.465 -16.969 -4.34 1 91.88 117 PHE A O 1
ATOM 941 N N . ALA A 1 118 ? -6.297 -16.766 -5.578 1 90.38 118 ALA A N 1
ATOM 942 C CA . ALA A 1 118 ? -6.348 -18.172 -5.977 1 90.38 118 ALA A CA 1
ATOM 943 C C . ALA A 1 118 ? -6.609 -18.312 -7.473 1 90.38 118 ALA A C 1
ATOM 945 O O . ALA A 1 118 ? -7.195 -17.406 -8.094 1 90.38 118 ALA A O 1
ATOM 946 N N . TRP A 1 119 ? -6.215 -19.391 -7.941 1 84 119 TRP A N 1
ATOM 947 C CA . TRP A 1 119 ? -6.41 -19.625 -9.367 1 84 119 TRP A CA 1
ATOM 948 C C . TRP A 1 119 ? -7.867 -19.953 -9.672 1 84 119 TRP A C 1
ATOM 950 O O . TRP A 1 119 ? -8.453 -20.844 -9.039 1 84 119 TRP A O 1
ATOM 960 N N . ASP A 1 120 ? -8.32 -19.109 -10.539 1 85.38 120 ASP A N 1
ATOM 961 C CA . ASP A 1 120 ? -9.688 -19.344 -11.016 1 85.38 120 ASP A CA 1
ATOM 962 C C . ASP A 1 120 ? -9.68 -20 -12.398 1 85.38 120 ASP A C 1
ATOM 964 O O . ASP A 1 120 ? -9.438 -19.328 -13.406 1 85.38 120 ASP A O 1
ATOM 968 N N . THR A 1 121 ? -9.984 -21.219 -12.469 1 83.81 121 THR A N 1
ATOM 969 C CA . THR A 1 121 ? -9.93 -22 -13.703 1 83.81 121 THR A CA 1
ATOM 970 C C . THR A 1 121 ? -11 -21.531 -14.688 1 83.81 121 THR A C 1
ATOM 972 O O . THR A 1 121 ? -10.867 -21.734 -15.898 1 83.81 121 THR A O 1
ATOM 975 N N . THR A 1 122 ? -12.094 -20.922 -14.133 1 86.56 122 THR A N 1
ATOM 976 C CA . THR A 1 122 ? -13.172 -20.453 -15 1 86.56 122 THR A CA 1
ATOM 977 C C . THR A 1 122 ? -12.695 -19.297 -15.875 1 86.56 122 THR A C 1
ATOM 979 O O . THR A 1 122 ? -13.008 -19.25 -17.062 1 86.56 122 THR A O 1
ATOM 982 N N . ILE A 1 123 ? -11.844 -18.391 -15.344 1 86.31 123 ILE A N 1
ATOM 983 C CA . ILE A 1 123 ? -11.383 -17.219 -16.109 1 86.31 123 ILE A CA 1
ATOM 984 C C . ILE A 1 123 ? -9.906 -17.391 -16.453 1 86.31 123 ILE A C 1
ATOM 986 O O . ILE A 1 123 ? -9.312 -16.516 -17.094 1 86.31 123 ILE A O 1
ATOM 990 N N . ASN A 1 124 ? -9.312 -18.5 -16.016 1 82.69 124 ASN A N 1
ATOM 991 C CA . ASN A 1 124 ? -7.91 -18.828 -16.25 1 82.69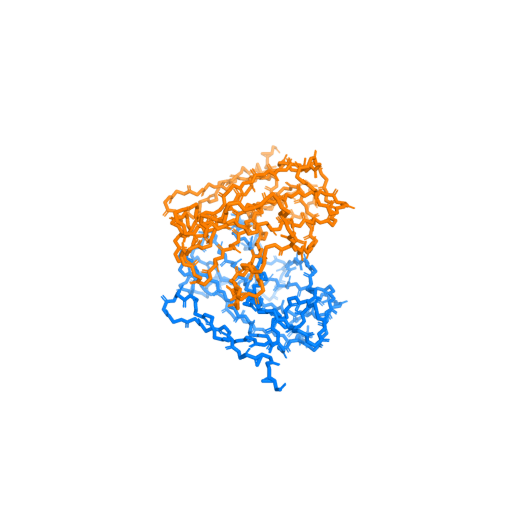 124 ASN A CA 1
ATOM 992 C C . ASN A 1 124 ? -6.992 -17.688 -15.805 1 82.69 124 ASN A C 1
ATOM 994 O O . ASN A 1 124 ? -6.137 -17.234 -16.578 1 82.69 124 ASN A O 1
ATOM 998 N N . ASP A 1 125 ? -7.32 -17.203 -14.602 1 83.44 125 ASP A N 1
ATOM 999 C CA . ASP A 1 125 ? -6.543 -16.109 -14.016 1 83.44 125 ASP A CA 1
ATOM 1000 C C . ASP A 1 125 ? -6.641 -16.125 -12.492 1 83.44 125 ASP A C 1
ATOM 1002 O O . ASP A 1 125 ? -7.496 -16.812 -11.922 1 83.44 125 ASP A O 1
ATOM 1006 N N . TRP A 1 126 ? -5.707 -15.453 -11.875 1 86.75 126 TRP A N 1
ATOM 1007 C CA . TRP A 1 126 ? -5.773 -15.273 -10.43 1 86.75 126 TRP A CA 1
ATOM 1008 C C . TRP A 1 126 ? -6.969 -14.406 -10.047 1 86.75 126 TRP A C 1
ATOM 1010 O O . TRP A 1 126 ? -7.23 -13.383 -10.68 1 86.75 126 TRP A O 1
ATOM 1020 N N . ASN A 1 127 ? -7.645 -14.914 -9.031 1 90.62 127 ASN A N 1
ATOM 1021 C CA . ASN A 1 127 ? -8.898 -14.266 -8.672 1 90.62 127 ASN A CA 1
ATOM 1022 C C . ASN A 1 127 ? -9.008 -14.062 -7.16 1 90.62 127 ASN A C 1
ATOM 1024 O O . ASN A 1 127 ? -9.18 -15.023 -6.41 1 90.62 127 ASN A O 1
ATOM 1028 N N . PRO A 1 128 ? -8.984 -12.805 -6.789 1 94.44 128 PRO A N 1
ATOM 1029 C CA . PRO A 1 128 ? -9.125 -12.57 -5.352 1 94.44 128 PRO A CA 1
ATOM 1030 C C . PRO A 1 128 ? -10.539 -12.844 -4.844 1 94.44 128 PRO A C 1
ATOM 1032 O O . PRO A 1 128 ? -10.742 -13 -3.639 1 94.44 128 PRO A O 1
ATOM 1035 N N . ALA A 1 129 ? -11.461 -12.953 -5.723 1 92.88 129 ALA A N 1
ATOM 1036 C CA . ALA A 1 129 ? -12.852 -13.156 -5.32 1 92.88 129 ALA A CA 1
ATOM 1037 C C . ALA A 1 129 ? -13.055 -14.555 -4.742 1 92.88 129 ALA A C 1
ATOM 1039 O O . ALA A 1 129 ? -14.055 -14.82 -4.078 1 92.88 129 ALA A O 1
ATOM 1040 N N . LEU A 1 130 ? -12.117 -15.398 -4.984 1 93 130 LEU A N 1
ATOM 1041 C CA . LEU A 1 130 ? -12.227 -16.781 -4.52 1 93 130 LEU A CA 1
ATOM 1042 C C . LEU A 1 130 ? -11.703 -16.922 -3.094 1 93 130 LEU A C 1
ATOM 1044 O O . LEU A 1 130 ? -11.773 -18 -2.502 1 93 130 LEU A O 1
ATOM 1048 N N . CYS A 1 131 ? -11.234 -15.844 -2.59 1 93.44 131 CYS A N 1
ATOM 1049 C CA . CYS A 1 131 ? -10.531 -15.938 -1.315 1 93.44 131 CYS A CA 1
ATOM 1050 C C . CYS A 1 131 ? -11.109 -14.961 -0.299 1 93.44 131 CYS A C 1
ATOM 1052 O O . CYS A 1 131 ? -11.75 -13.984 -0.671 1 93.44 131 CYS A O 1
ATOM 1054 N N . LYS A 1 132 ? -10.922 -15.305 0.941 1 90.25 132 LYS A N 1
ATOM 1055 C CA . LYS A 1 132 ? -11.195 -14.422 2.074 1 90.25 132 LYS A CA 1
ATOM 1056 C C . LYS A 1 132 ? -9.938 -14.203 2.912 1 90.25 132 LYS A C 1
ATOM 1058 O O . LYS A 1 132 ? -9.18 -15.141 3.176 1 90.25 132 LYS A O 1
ATOM 1063 N N . MET A 1 133 ? -9.719 -12.938 3.107 1 90.25 133 MET A N 1
ATOM 1064 C CA . MET A 1 133 ? -8.578 -12.562 3.939 1 90.25 133 MET A CA 1
ATOM 1065 C C . MET A 1 133 ? -9.039 -12.148 5.332 1 90.25 133 MET A C 1
ATOM 1067 O O . MET A 1 133 ? -9.93 -11.305 5.477 1 90.25 133 MET A O 1
ATOM 1071 N N . THR A 1 134 ? -8.445 -12.766 6.332 1 85.5 134 THR A N 1
ATOM 1072 C CA . THR A 1 134 ? -8.766 -12.422 7.711 1 85.5 134 THR A CA 1
ATOM 1073 C C . THR A 1 134 ? -7.5 -12.023 8.469 1 85.5 134 THR A C 1
ATOM 1075 O O . THR A 1 134 ? -6.43 -12.602 8.25 1 85.5 134 THR A O 1
ATOM 1078 N N . ASN A 1 135 ? -7.66 -11 9.227 1 78.19 135 ASN A N 1
ATOM 1079 C CA . ASN A 1 135 ? -6.559 -10.586 10.094 1 78.19 135 ASN A CA 1
ATOM 1080 C C . ASN A 1 135 ? -6.797 -11 11.547 1 78.19 135 ASN A C 1
ATOM 1082 O O . ASN A 1 135 ? -7.75 -10.539 12.172 1 78.19 135 ASN A O 1
ATOM 1086 N N . ILE A 1 136 ? -5.977 -11.93 11.984 1 74.69 136 ILE A N 1
ATOM 1087 C CA . ILE A 1 136 ? -6.055 -12.383 13.375 1 74.69 136 ILE A CA 1
ATOM 1088 C C . ILE A 1 136 ? -4.82 -11.914 14.141 1 74.69 136 ILE A C 1
ATOM 1090 O O . ILE A 1 136 ? -3.732 -12.461 13.969 1 74.69 136 ILE A O 1
ATOM 1094 N N . ASN A 1 137 ? -4.918 -10.867 14.953 1 70.06 137 ASN A N 1
ATOM 1095 C CA . ASN A 1 137 ? -3.84 -10.312 15.758 1 70.06 137 ASN A CA 1
ATOM 1096 C C . ASN A 1 137 ? -2.635 -9.93 14.898 1 70.06 137 ASN A C 1
ATOM 1098 O O . ASN A 1 137 ? -1.499 -10.273 15.234 1 70.06 137 ASN A O 1
ATOM 1102 N N . GLY A 1 138 ? -2.895 -9.422 13.742 1 67.38 138 GLY A N 1
ATOM 1103 C CA . GLY A 1 138 ? -1.812 -8.945 12.898 1 67.38 138 GLY A CA 1
ATOM 1104 C C . GLY A 1 138 ? -1.358 -9.961 11.867 1 67.38 138 GLY A C 1
ATOM 1105 O O . GLY A 1 138 ? -0.547 -9.648 11 1 67.38 138 GLY A O 1
ATOM 1106 N N . SER A 1 139 ? -1.907 -11.203 12.023 1 73.25 139 SER A N 1
ATOM 1107 C CA . SER A 1 139 ? -1.565 -12.25 11.07 1 73.25 139 SER A CA 1
ATOM 1108 C C . SER A 1 139 ? -2.639 -12.391 9.992 1 73.25 139 SER A C 1
ATOM 1110 O O . SER A 1 139 ? -3.812 -12.594 10.305 1 73.25 139 SER A O 1
ATOM 1112 N N . ILE A 1 140 ? -2.145 -12.211 8.836 1 80.38 140 ILE A N 1
ATOM 1113 C CA . ILE A 1 140 ? -3.078 -12.336 7.719 1 80.38 140 ILE A CA 1
ATOM 1114 C C . ILE A 1 140 ? -3.252 -13.812 7.352 1 80.38 140 ILE A C 1
ATOM 1116 O O . ILE A 1 140 ? -2.27 -14.523 7.141 1 80.38 140 ILE A O 1
ATOM 1120 N N . ILE A 1 141 ? -4.516 -14.297 7.391 1 83.44 141 ILE A N 1
ATOM 1121 C CA . ILE A 1 141 ? -4.844 -15.664 7 1 83.44 141 ILE A CA 1
ATOM 1122 C C . ILE A 1 141 ? -5.68 -15.648 5.723 1 83.44 141 ILE A C 1
ATOM 1124 O O . ILE A 1 141 ? -6.656 -14.898 5.617 1 83.44 141 ILE A O 1
ATOM 1128 N N . CYS A 1 142 ? -5.199 -16.438 4.777 1 87.94 142 CYS A N 1
ATOM 1129 C CA . CYS A 1 142 ? -5.918 -16.562 3.514 1 87.94 142 CYS A CA 1
ATOM 1130 C C . CYS A 1 142 ? -6.711 -17.859 3.463 1 87.94 142 CYS A C 1
ATOM 1132 O O . CYS A 1 142 ? -6.16 -18.938 3.688 1 87.94 142 CYS A O 1
ATOM 1134 N N . THR A 1 143 ? -8.039 -17.766 3.227 1 89.75 143 THR A N 1
ATOM 1135 C CA . THR A 1 143 ? -8.891 -18.922 2.975 1 89.75 143 THR A CA 1
ATOM 1136 C C . THR A 1 143 ? -9.547 -18.828 1.6 1 89.75 143 THR A C 1
ATOM 1138 O O . THR A 1 143 ? -10.227 -17.844 1.299 1 89.75 143 THR A O 1
ATOM 1141 N N . CYS A 1 144 ? -9.234 -19.812 0.853 1 88.62 144 CYS A N 1
ATOM 1142 C CA . CYS A 1 144 ? -9.742 -19.734 -0.511 1 88.62 144 CYS A CA 1
ATOM 1143 C C . CYS A 1 144 ? -10.594 -20.969 -0.839 1 88.62 144 CYS A C 1
ATOM 1145 O O . CYS A 1 144 ? -10.414 -22.016 -0.239 1 88.62 144 CYS A O 1
ATOM 1147 N N . GLN A 1 145 ? -11.664 -20.734 -1.614 1 79.88 145 GLN A N 1
ATOM 1148 C CA . GLN A 1 145 ? -12.523 -21.812 -2.086 1 79.88 145 GLN A CA 1
ATOM 1149 C C . GLN A 1 145 ? -12.008 -22.391 -3.398 1 79.88 145 GLN A C 1
ATOM 1151 O O . GLN A 1 145 ? -11.312 -21.703 -4.156 1 79.88 145 GLN A O 1
ATOM 1156 N N . ASP A 1 146 ? -12.016 -23.797 -3.559 1 63.69 146 ASP A N 1
ATOM 1157 C CA . ASP A 1 146 ? -11.648 -24.484 -4.797 1 63.69 146 ASP A CA 1
ATOM 1158 C C . ASP A 1 146 ? -12.562 -24.062 -5.945 1 63.69 146 ASP A C 1
ATOM 1160 O O . ASP A 1 146 ? -13.75 -23.812 -5.742 1 63.69 146 ASP A O 1
ATOM 1164 N N . GLY A 1 147 ? -12.352 -23.031 -6.715 1 49.81 147 GLY A N 1
ATOM 1165 C CA . GLY A 1 147 ? -13.195 -22.766 -7.867 1 49.81 147 GLY A CA 1
ATOM 1166 C C . GLY A 1 147 ? -13.742 -24.016 -8.516 1 49.81 147 GLY A C 1
ATOM 1167 O O . GLY A 1 147 ? -14.328 -23.969 -9.594 1 49.81 147 GLY A O 1
ATOM 1168 N N . ARG A 1 148 ? -13.461 -25.25 -8.281 1 44.44 148 ARG A N 1
ATOM 1169 C CA . ARG A 1 148 ? -14.008 -26.422 -8.969 1 44.44 148 ARG A CA 1
ATOM 1170 C C . ARG A 1 148 ? -15.477 -26.625 -8.617 1 44.44 148 ARG A C 1
ATOM 1172 O O . ARG A 1 148 ? -15.82 -26.781 -7.441 1 44.44 148 ARG A O 1
ATOM 1179 N N . GLU A 1 149 ? -16.359 -25.859 -8.969 1 35.44 149 GLU A N 1
ATOM 1180 C CA . GLU A 1 149 ? -17.625 -26.562 -9.188 1 35.44 149 GLU A CA 1
ATOM 1181 C C . GLU A 1 149 ? -17.5 -27.562 -10.328 1 35.44 149 GLU A C 1
ATOM 1183 O O . GLU A 1 149 ? -16.844 -27.297 -11.336 1 35.44 149 GLU A O 1
ATOM 1188 N N . MET B 1 1 ? 4.898 -17.109 -15.5 1 85.5 1 MET B N 1
ATOM 1189 C CA . MET B 1 1 ? 4.879 -15.93 -14.648 1 85.5 1 MET B CA 1
ATOM 1190 C C . MET B 1 1 ? 3.518 -15.242 -14.688 1 85.5 1 MET B C 1
ATOM 1192 O O . MET B 1 1 ? 2.865 -15.219 -15.734 1 85.5 1 MET B O 1
ATOM 1196 N N . PHE B 1 2 ? 3.008 -14.836 -13.516 1 87.88 2 PHE B N 1
ATOM 1197 C CA . PHE B 1 2 ? 1.789 -14.031 -13.5 1 87.88 2 PHE B CA 1
ATOM 1198 C C . PHE B 1 2 ? 2.086 -12.609 -13.047 1 87.88 2 PHE B C 1
ATOM 1200 O O . PHE B 1 2 ? 3.168 -12.328 -12.523 1 87.88 2 PHE B O 1
ATOM 1207 N N . TYR B 1 3 ? 1.084 -11.742 -13.391 1 92.31 3 TYR B N 1
ATOM 1208 C CA . TYR B 1 3 ? 1.446 -10.328 -13.273 1 92.31 3 TYR B CA 1
ATOM 1209 C C . TYR B 1 3 ? 0.438 -9.578 -12.414 1 92.31 3 TYR B C 1
ATOM 1211 O O . TYR B 1 3 ? -0.742 -9.93 -12.383 1 92.31 3 TYR B O 1
ATOM 1219 N N . HIS B 1 4 ? 0.941 -8.648 -11.711 1 94.31 4 HIS B N 1
ATOM 1220 C CA . HIS B 1 4 ? 0.181 -7.582 -11.07 1 94.31 4 HIS B CA 1
ATOM 1221 C C . HIS B 1 4 ? 0.598 -6.215 -11.602 1 94.31 4 HIS B C 1
ATOM 1223 O O . HIS B 1 4 ? 1.69 -6.066 -12.156 1 94.31 4 HIS B O 1
ATOM 1229 N N . THR B 1 5 ? -0.326 -5.316 -11.516 1 94.19 5 THR B N 1
ATOM 1230 C CA . THR B 1 5 ? 0.004 -3.955 -11.922 1 94.19 5 THR B CA 1
ATOM 1231 C C . THR B 1 5 ? -0.553 -2.945 -10.922 1 94.19 5 THR B C 1
ATOM 1233 O O . THR B 1 5 ? -1.551 -3.213 -10.25 1 94.19 5 THR B O 1
ATOM 1236 N N . PHE B 1 6 ? 0.15 -1.85 -10.789 1 94.38 6 PHE B N 1
ATOM 1237 C CA . PHE B 1 6 ? -0.338 -0.76 -9.945 1 94.38 6 PHE B CA 1
ATOM 1238 C C . PHE B 1 6 ? 0.249 0.573 -10.398 1 94.38 6 PHE B C 1
ATOM 1240 O O . PHE B 1 6 ? 1.188 0.606 -11.195 1 94.38 6 PHE B O 1
ATOM 1247 N N . ASP B 1 7 ? -0.398 1.591 -9.938 1 94.62 7 ASP B N 1
ATOM 1248 C CA . ASP B 1 7 ? 0.113 2.932 -10.203 1 94.62 7 ASP B CA 1
ATOM 1249 C C . ASP B 1 7 ? 1.176 3.33 -9.18 1 94.62 7 ASP B C 1
ATOM 1251 O O . ASP B 1 7 ? 0.96 3.207 -7.977 1 94.62 7 ASP B O 1
ATOM 1255 N N . TYR B 1 8 ? 2.344 3.66 -9.703 1 95.38 8 TYR B N 1
ATOM 1256 C CA . TYR B 1 8 ? 3.412 4.258 -8.906 1 95.38 8 TYR B CA 1
ATOM 1257 C C . TYR B 1 8 ? 3.473 5.766 -9.117 1 95.38 8 TYR B C 1
ATOM 1259 O O . TYR B 1 8 ? 4.051 6.238 -10.102 1 95.38 8 TYR B O 1
ATOM 1267 N N . PRO B 1 9 ? 2.898 6.531 -8.195 1 93 9 PRO B N 1
ATOM 1268 C CA . PRO B 1 9 ? 2.553 7.918 -8.523 1 93 9 PRO B CA 1
ATOM 1269 C C . PRO B 1 9 ? 3.732 8.875 -8.375 1 93 9 PRO B C 1
ATOM 1271 O O . PRO B 1 9 ? 3.715 9.977 -8.93 1 93 9 PRO B O 1
ATOM 1274 N N . ASN B 1 10 ? 4.75 8.5 -7.652 1 94.19 10 ASN B N 1
ATOM 1275 C CA . ASN B 1 10 ? 5.809 9.438 -7.301 1 94.19 10 ASN B CA 1
ATOM 1276 C C . ASN B 1 10 ? 7.105 8.719 -6.953 1 94.19 10 ASN B C 1
ATOM 1278 O O . ASN B 1 10 ? 7.137 7.887 -6.047 1 94.19 10 ASN B O 1
ATOM 1282 N N . PRO B 1 11 ? 8.211 9.078 -7.613 1 95.62 11 PRO B N 1
ATOM 1283 C CA . PRO B 1 11 ? 9.492 8.422 -7.359 1 95.62 11 PRO B CA 1
ATOM 1284 C C . PRO B 1 11 ? 10 8.648 -5.938 1 95.62 11 PRO B C 1
ATOM 1286 O O . PRO B 1 11 ? 10.945 7.984 -5.504 1 95.62 11 PRO B O 1
ATOM 1289 N N . MET B 1 12 ? 9.406 9.578 -5.262 1 94.75 12 MET B N 1
ATOM 1290 C CA . MET B 1 12 ? 9.867 9.914 -3.918 1 94.75 12 MET B CA 1
ATOM 1291 C C . MET B 1 12 ? 9.219 9.008 -2.875 1 94.75 12 MET B C 1
ATOM 1293 O O . MET B 1 12 ? 9.531 9.102 -1.687 1 94.75 12 MET B O 1
ATOM 1297 N N . LEU B 1 13 ? 8.375 8.086 -3.32 1 96.06 13 LEU B N 1
ATOM 1298 C CA . LEU B 1 13 ? 7.707 7.176 -2.395 1 96.06 13 LEU B CA 1
ATOM 1299 C C . LEU B 1 13 ? 8.477 5.863 -2.266 1 96.06 13 LEU B C 1
ATOM 1301 O O . LEU B 1 13 ? 9.078 5.395 -3.236 1 96.06 13 LEU B O 1
ATOM 1305 N N . THR B 1 14 ? 8.469 5.328 -1.063 1 95.06 14 THR B N 1
ATOM 1306 C CA . THR B 1 14 ? 8.922 3.957 -0.852 1 95.06 14 THR B CA 1
ATOM 1307 C C . THR B 1 14 ? 7.887 2.957 -1.351 1 95.06 14 THR B C 1
ATOM 1309 O O . THR B 1 14 ? 6.688 3.131 -1.116 1 95.06 14 THR B O 1
ATOM 1312 N N . LEU B 1 15 ? 8.352 2.02 -2.098 1 94.56 15 LEU B N 1
ATOM 1313 C CA . LEU B 1 15 ? 7.477 0.948 -2.568 1 94.56 15 LEU B CA 1
ATOM 1314 C C . LEU B 1 15 ? 7.742 -0.343 -1.799 1 94.56 15 LEU B C 1
ATOM 1316 O O . LEU B 1 15 ? 8.875 -0.818 -1.746 1 94.56 15 LEU B O 1
ATOM 1320 N N . CYS B 1 16 ? 6.73 -0.868 -1.191 1 91.5 16 CYS B N 1
ATOM 1321 C CA . CYS B 1 16 ? 6.867 -2.139 -0.489 1 91.5 16 CYS B CA 1
ATOM 1322 C C . CYS B 1 16 ? 5.938 -3.191 -1.083 1 91.5 16 CYS B C 1
ATOM 1324 O O . CYS B 1 16 ? 4.816 -2.881 -1.48 1 91.5 16 CYS B O 1
ATOM 1326 N N . ILE B 1 17 ? 6.426 -4.402 -1.104 1 92 17 ILE B N 1
ATOM 1327 C CA . ILE B 1 17 ? 5.664 -5.504 -1.682 1 92 17 ILE B CA 1
ATOM 1328 C C . ILE B 1 17 ? 5.609 -6.668 -0.694 1 92 17 ILE B C 1
ATOM 1330 O O . ILE B 1 17 ? 6.625 -7.031 -0.098 1 92 17 ILE B O 1
ATOM 1334 N N . LYS B 1 18 ? 4.426 -7.137 -0.546 1 89 18 LYS B N 1
ATOM 1335 C CA . LYS B 1 18 ? 4.18 -8.312 0.281 1 89 18 LYS B CA 1
ATOM 1336 C C . LYS B 1 18 ? 3.738 -9.5 -0.571 1 89 18 LYS B C 1
ATOM 1338 O O . LYS B 1 18 ? 2.799 -9.391 -1.361 1 89 18 LYS B O 1
ATOM 1343 N N . VAL B 1 19 ? 4.496 -10.555 -0.505 1 89.12 19 VAL B N 1
ATOM 1344 C CA . VAL B 1 19 ? 4.133 -11.812 -1.156 1 89.12 19 VAL B CA 1
ATOM 1345 C C . VAL B 1 19 ? 4.305 -12.969 -0.178 1 89.12 19 VAL B C 1
ATOM 1347 O O . VAL B 1 19 ? 5.371 -13.125 0.424 1 89.12 19 VAL B O 1
ATOM 1350 N N . ARG B 1 20 ? 3.283 -13.68 -0.03 1 85.25 20 ARG B N 1
ATOM 1351 C CA . ARG B 1 20 ? 3.348 -14.852 0.841 1 85.25 20 ARG B CA 1
ATOM 1352 C C . ARG B 1 20 ? 2.65 -16.047 0.205 1 85.25 20 ARG B C 1
ATOM 1354 O O . ARG B 1 20 ? 1.419 -16.125 0.202 1 85.25 20 ARG B O 1
ATOM 1361 N N . PRO B 1 21 ? 3.469 -16.953 -0.189 1 81.19 21 PRO B N 1
ATOM 1362 C CA . PRO B 1 21 ? 2.834 -18.188 -0.68 1 81.19 21 PRO B CA 1
ATOM 1363 C C . PRO B 1 21 ? 2.125 -18.953 0.424 1 81.19 21 PRO B C 1
ATOM 1365 O O . PRO B 1 21 ? 2.506 -18.859 1.594 1 81.19 21 PRO B O 1
ATOM 1368 N N . GLU B 1 22 ? 1.129 -19.688 0.083 1 74.25 22 GLU B N 1
ATOM 1369 C CA . GLU B 1 22 ? 0.458 -20.531 1.063 1 74.25 22 GLU B CA 1
ATOM 1370 C C . GLU B 1 22 ? 1.351 -21.688 1.488 1 74.25 22 GLU B C 1
ATOM 1372 O O . GLU B 1 22 ? 1.425 -22.031 2.672 1 74.25 22 GLU B O 1
ATOM 1377 N N . SER B 1 23 ? 1.94 -22.25 0.498 1 73.69 23 SER B N 1
ATOM 1378 C CA . SER B 1 23 ? 2.803 -23.391 0.781 1 73.69 23 SER B CA 1
ATOM 1379 C C . SER B 1 23 ? 4.246 -22.953 1.006 1 73.69 23 SER B C 1
ATOM 1381 O O . SER B 1 23 ? 4.746 -22.062 0.311 1 73.69 23 SER B O 1
ATOM 1383 N N . SER B 1 24 ? 4.898 -23.609 1.952 1 73.56 24 SER B N 1
ATOM 1384 C CA . SER B 1 24 ? 6.305 -23.328 2.207 1 73.56 24 SER B CA 1
ATOM 1385 C C . SER B 1 24 ? 7.195 -23.922 1.124 1 73.56 24 SER B C 1
ATOM 1387 O O . SER B 1 24 ? 8.383 -23.625 1.049 1 73.56 24 SER B O 1
ATOM 1389 N N . LYS B 1 25 ? 6.559 -24.703 0.332 1 73.81 25 LYS B N 1
ATOM 1390 C CA . LYS B 1 25 ? 7.312 -25.375 -0.712 1 73.81 25 LYS B CA 1
ATOM 1391 C C . LYS B 1 25 ? 7.477 -24.5 -1.945 1 73.81 25 LYS B C 1
ATOM 1393 O O . LYS B 1 25 ? 8.234 -24.828 -2.857 1 73.81 25 LYS B O 1
ATOM 1398 N N . ILE B 1 26 ? 6.773 -23.422 -1.944 1 76.75 26 ILE B N 1
ATOM 1399 C CA . ILE B 1 26 ? 6.785 -22.547 -3.111 1 76.75 26 ILE B CA 1
ATOM 1400 C C . ILE B 1 26 ? 7.477 -21.234 -2.764 1 76.75 26 ILE B C 1
ATOM 1402 O O . ILE B 1 26 ? 7.211 -20.641 -1.713 1 76.75 26 ILE B O 1
ATOM 1406 N N . SER B 1 27 ? 8.461 -20.938 -3.531 1 81 27 SER B N 1
ATOM 1407 C CA . SER B 1 27 ? 9.047 -19.594 -3.494 1 81 27 SER B CA 1
ATOM 1408 C C . SER B 1 27 ? 8.758 -18.828 -4.777 1 81 27 SER B C 1
ATOM 1410 O O . SER B 1 27 ? 8.32 -19.406 -5.773 1 81 27 SER B O 1
ATOM 1412 N N . TYR B 1 28 ? 8.922 -17.531 -4.637 1 85.56 28 TYR B N 1
ATOM 1413 C CA . TYR B 1 28 ? 8.68 -16.703 -5.816 1 85.56 28 TYR B CA 1
ATOM 1414 C C . TYR B 1 28 ? 9.906 -15.852 -6.148 1 85.56 28 TYR B C 1
ATOM 1416 O O . TYR B 1 28 ? 10.578 -15.344 -5.25 1 85.56 28 TYR B O 1
ATOM 1424 N N . THR B 1 29 ? 10.133 -15.836 -7.363 1 90.44 29 THR B N 1
ATOM 1425 C CA . THR B 1 29 ? 10.992 -14.758 -7.844 1 90.44 29 THR B CA 1
ATOM 1426 C C . THR B 1 29 ? 10.164 -13.594 -8.383 1 90.44 29 THR B C 1
ATOM 1428 O O . THR B 1 29 ? 9.266 -13.797 -9.203 1 90.44 29 THR B O 1
ATOM 1431 N N . LEU B 1 30 ? 10.477 -12.453 -7.848 1 93.38 30 LEU B N 1
ATOM 1432 C CA . LEU B 1 30 ? 9.75 -11.242 -8.211 1 93.38 30 LEU B CA 1
ATOM 1433 C C . LEU B 1 30 ? 10.539 -10.406 -9.203 1 93.38 30 LEU B C 1
ATOM 1435 O O . LEU B 1 30 ? 11.75 -10.211 -9.031 1 93.38 30 LEU B O 1
ATOM 1439 N N . TYR B 1 31 ? 9.828 -9.969 -10.273 1 95.81 31 TYR B N 1
ATOM 1440 C CA . TYR B 1 31 ? 10.383 -9.039 -11.25 1 95.81 31 TYR B CA 1
ATOM 1441 C C . TYR B 1 31 ? 9.547 -7.762 -11.32 1 95.81 31 TYR B C 1
ATOM 1443 O O . TYR B 1 31 ? 8.32 -7.816 -11.375 1 95.81 31 TYR B O 1
ATOM 1451 N N . LEU B 1 32 ? 10.266 -6.574 -11.367 1 97.31 32 LEU B N 1
ATOM 1452 C CA . LEU B 1 32 ? 9.57 -5.301 -11.523 1 97.31 32 LEU B CA 1
ATOM 1453 C C . LEU B 1 32 ? 10.008 -4.602 -12.805 1 97.31 32 LEU B C 1
ATOM 1455 O O . LEU B 1 32 ? 11.188 -4.625 -13.164 1 97.31 32 LEU B O 1
ATOM 1459 N N . ARG B 1 33 ? 9.016 -4.004 -13.391 1 97.56 33 ARG B N 1
ATOM 1460 C CA . ARG B 1 33 ? 9.344 -3.207 -14.562 1 97.56 33 ARG B CA 1
ATOM 1461 C C . ARG B 1 33 ? 8.328 -2.088 -14.766 1 97.56 33 ARG B C 1
ATOM 1463 O O . ARG B 1 33 ? 7.117 -2.33 -14.742 1 97.56 33 ARG B O 1
ATOM 1470 N N . MET B 1 34 ? 8.867 -0.901 -15.055 1 96.88 34 MET B N 1
ATOM 1471 C CA . MET B 1 34 ? 8.023 0.251 -15.352 1 96.88 34 MET B CA 1
ATOM 1472 C C . MET B 1 34 ? 7.547 0.215 -16.797 1 96.88 34 MET B C 1
ATOM 1474 O O . MET B 1 34 ? 8.344 0.002 -17.719 1 96.88 34 MET B O 1
ATOM 1478 N N . GLY B 1 35 ? 6.223 0.357 -17 1 96.19 35 GLY B N 1
ATOM 1479 C CA . GLY B 1 35 ? 5.648 0.623 -18.312 1 96.19 35 GLY B CA 1
ATOM 1480 C C . GLY B 1 35 ? 5.324 -0.639 -19.078 1 96.19 35 GLY B C 1
ATOM 1481 O O . GLY B 1 35 ? 4.652 -0.584 -20.109 1 96.19 35 GLY B O 1
ATOM 1482 N N . SER B 1 36 ? 5.871 -1.771 -18.656 1 96.62 36 SER B N 1
ATOM 1483 C CA . SER B 1 36 ? 5.574 -3.014 -19.375 1 96.62 36 SER B CA 1
ATOM 1484 C C . SER B 1 36 ? 5.773 -4.227 -18.469 1 96.62 36 SER B C 1
ATOM 1486 O O . SER B 1 36 ? 6.398 -4.121 -17.406 1 96.62 36 SER B O 1
ATOM 1488 N N . GLU B 1 37 ? 5.148 -5.352 -18.859 1 97.06 37 GLU B N 1
ATOM 1489 C CA . GLU B 1 37 ? 5.352 -6.594 -18.125 1 97.06 37 GLU B CA 1
ATOM 1490 C C . GLU B 1 37 ? 6.805 -7.051 -18.188 1 97.06 37 GLU B C 1
ATOM 1492 O O . GLU B 1 37 ? 7.387 -7.125 -19.281 1 97.06 37 GLU B O 1
ATOM 1497 N N . PRO B 1 38 ? 7.359 -7.387 -17.062 1 97.56 38 PRO B N 1
ATOM 1498 C CA . PRO B 1 38 ? 8.734 -7.883 -17.062 1 97.56 38 PRO B CA 1
ATOM 1499 C C . PRO B 1 38 ? 8.844 -9.328 -17.562 1 97.56 38 PRO B C 1
ATOM 1501 O O . PRO B 1 38 ? 7.848 -10.055 -17.562 1 97.56 38 PRO B O 1
ATOM 1504 N N . THR B 1 39 ? 10.023 -9.672 -18.062 1 95.81 39 THR B N 1
ATOM 1505 C CA . THR B 1 39 ? 10.43 -11.047 -18.344 1 95.81 39 THR B CA 1
ATOM 1506 C C . THR B 1 39 ? 11.703 -11.406 -17.578 1 95.81 39 THR B C 1
ATOM 1508 O O . THR B 1 39 ? 12.273 -10.555 -16.891 1 95.81 39 THR B O 1
ATOM 1511 N N . ASP B 1 40 ? 12.086 -12.688 -17.625 1 92.56 40 ASP B N 1
ATOM 1512 C CA . ASP B 1 40 ? 13.32 -13.117 -16.969 1 92.56 40 ASP B CA 1
ATOM 1513 C C . ASP B 1 40 ? 14.531 -12.406 -17.578 1 92.56 40 ASP B C 1
ATOM 1515 O O . ASP B 1 40 ? 15.602 -12.367 -16.953 1 92.56 40 ASP B O 1
ATOM 1519 N N . LEU B 1 41 ? 14.344 -11.758 -18.703 1 95.44 41 LEU B N 1
ATOM 1520 C CA . LEU B 1 41 ? 15.469 -11.141 -19.406 1 95.44 41 LEU B CA 1
ATOM 1521 C C . LEU B 1 41 ? 15.336 -9.617 -19.391 1 95.44 41 LEU B C 1
ATOM 1523 O O . LEU B 1 41 ? 16.312 -8.906 -19.656 1 95.44 41 LEU B O 1
ATOM 1527 N N . SER B 1 42 ? 14.148 -9.172 -19.156 1 97.38 42 SER B N 1
ATOM 1528 C CA . SER B 1 42 ? 13.906 -7.734 -19.188 1 97.38 42 SER B CA 1
ATOM 1529 C C . SER B 1 42 ? 13.164 -7.27 -17.938 1 97.38 42 SER B C 1
ATOM 1531 O O . SER B 1 42 ? 11.969 -7.531 -17.797 1 97.38 42 SER B O 1
ATOM 1533 N N . TYR B 1 43 ? 13.82 -6.598 -17.094 1 97.5 43 TYR B N 1
ATOM 1534 C CA . TYR B 1 43 ? 13.273 -6.117 -15.836 1 97.5 43 TYR B CA 1
ATOM 1535 C C . TYR B 1 43 ? 14.109 -4.969 -15.281 1 97.5 43 TYR B C 1
ATOM 1537 O O . TYR B 1 43 ? 15.234 -4.738 -15.734 1 97.5 43 TYR B O 1
ATOM 1545 N N . ASP B 1 44 ? 13.539 -4.219 -14.414 1 97.25 44 ASP B N 1
ATOM 1546 C CA .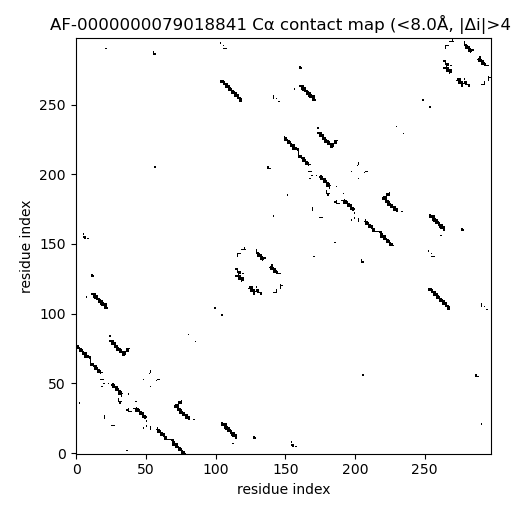 ASP B 1 44 ? 14.258 -3.137 -13.742 1 97.25 44 ASP B CA 1
ATOM 1547 C C . ASP B 1 44 ? 14.82 -3.604 -12.398 1 97.25 44 ASP B C 1
ATOM 1549 O O . ASP B 1 44 ? 15.859 -3.111 -11.953 1 97.25 44 ASP B O 1
ATOM 1553 N N . LEU B 1 45 ? 14.109 -4.512 -11.695 1 96.38 45 LEU B N 1
ATOM 1554 C CA . LEU B 1 45 ? 14.516 -5.062 -10.406 1 96.38 45 LEU B CA 1
ATOM 1555 C C . LEU B 1 45 ? 14.078 -6.516 -10.273 1 96.38 45 LEU B C 1
ATOM 1557 O O . LEU B 1 45 ? 12.984 -6.883 -10.703 1 96.38 45 LEU B O 1
ATOM 1561 N N . ARG B 1 46 ? 14.906 -7.332 -9.719 1 94.69 46 ARG B N 1
ATOM 1562 C CA . ARG B 1 46 ? 14.633 -8.75 -9.492 1 94.69 46 ARG B CA 1
ATOM 1563 C C . ARG B 1 46 ? 14.961 -9.141 -8.055 1 94.69 46 ARG B C 1
ATOM 1565 O O . ARG B 1 46 ? 15.992 -8.75 -7.516 1 94.69 46 ARG B O 1
ATOM 1572 N N . ARG B 1 47 ? 14.016 -9.922 -7.477 1 90.75 47 ARG B N 1
ATOM 1573 C CA . ARG B 1 47 ? 14.234 -10.367 -6.102 1 90.75 47 ARG B CA 1
ATOM 1574 C C . ARG B 1 47 ? 13.633 -11.75 -5.875 1 90.75 47 ARG B C 1
ATOM 1576 O O . ARG B 1 47 ? 12.484 -12.008 -6.242 1 90.75 47 ARG B O 1
ATOM 1583 N N . LYS B 1 48 ? 14.461 -12.594 -5.281 1 85.19 48 LYS B N 1
ATOM 1584 C CA . LYS B 1 48 ? 13.906 -13.875 -4.848 1 85.19 48 LYS B CA 1
ATOM 1585 C C . LYS B 1 48 ? 13.211 -13.742 -3.498 1 85.19 48 LYS B C 1
ATOM 1587 O O . LYS B 1 48 ? 13.773 -13.188 -2.553 1 85.19 48 LYS B O 1
ATOM 1592 N N . LEU B 1 49 ? 11.93 -14.18 -3.523 1 78.94 49 LEU B N 1
ATOM 1593 C CA . LEU B 1 49 ? 11.148 -14.102 -2.295 1 78.94 49 LEU B CA 1
ATOM 1594 C C . LEU B 1 49 ? 10.945 -15.492 -1.693 1 78.94 49 LEU B C 1
ATOM 1596 O O . LEU B 1 49 ? 10.461 -16.406 -2.371 1 78.94 49 LEU B O 1
ATOM 1600 N N . THR B 1 50 ? 11.5 -15.688 -0.499 1 70.62 50 THR B N 1
ATOM 1601 C CA . THR B 1 50 ? 11.281 -16.938 0.221 1 70.62 50 THR B CA 1
ATOM 1602 C C . THR B 1 50 ? 10.406 -16.703 1.452 1 70.62 50 THR B C 1
ATOM 1604 O O . THR B 1 50 ? 10.289 -15.562 1.927 1 70.62 50 THR B O 1
ATOM 1607 N N . ARG B 1 51 ? 9.594 -17.688 1.842 1 63.97 51 ARG B N 1
ATOM 1608 C CA . ARG B 1 51 ? 8.672 -17.578 2.969 1 63.97 51 ARG B CA 1
ATOM 1609 C C . ARG B 1 51 ? 9.383 -17.047 4.211 1 63.97 51 ARG B C 1
ATOM 1611 O O . ARG B 1 51 ? 8.789 -16.328 5.008 1 63.97 51 ARG B O 1
ATOM 1618 N N . ASP B 1 52 ? 10.539 -17.375 4.309 1 61.03 52 ASP B N 1
ATOM 1619 C CA . ASP B 1 52 ? 11.266 -17.031 5.523 1 61.03 52 ASP B CA 1
ATOM 1620 C C . ASP B 1 52 ? 11.656 -15.555 5.535 1 61.03 52 ASP B C 1
ATOM 1622 O O . ASP B 1 52 ? 11.992 -15 6.586 1 61.03 52 ASP B O 1
ATOM 1626 N N . MET B 1 53 ? 11.609 -15.008 4.41 1 59.81 53 MET B N 1
ATOM 1627 C CA . MET B 1 53 ? 12.078 -13.625 4.332 1 59.81 53 MET B CA 1
ATOM 1628 C C . MET B 1 53 ? 10.992 -12.656 4.777 1 59.81 53 MET B C 1
ATOM 1630 O O . MET B 1 53 ? 11.281 -11.516 5.137 1 59.81 53 MET B O 1
ATOM 1634 N N . ILE B 1 54 ? 9.828 -13.203 4.773 1 57.5 54 ILE B N 1
ATOM 1635 C CA . ILE B 1 54 ? 8.797 -12.195 5.016 1 57.5 54 ILE B CA 1
ATOM 1636 C C . ILE B 1 54 ? 8.016 -12.555 6.277 1 57.5 54 ILE B C 1
ATOM 1638 O O . ILE B 1 54 ? 7.262 -13.531 6.293 1 57.5 54 ILE B O 1
ATOM 1642 N N . GLY B 1 55 ? 8.461 -12.125 7.359 1 56.41 55 GLY B N 1
ATOM 1643 C CA . GLY B 1 55 ? 7.68 -12.234 8.578 1 56.41 55 GLY B CA 1
ATOM 1644 C C . GLY B 1 55 ? 6.27 -11.695 8.445 1 56.41 55 GLY B C 1
ATOM 1645 O O . GLY B 1 55 ? 5.855 -11.297 7.355 1 56.41 55 GLY B O 1
ATOM 1646 N N . PRO B 1 56 ? 5.414 -11.922 9.445 1 56.41 56 PRO B N 1
ATOM 1647 C CA . PRO B 1 56 ? 4.008 -11.516 9.414 1 56.41 56 PRO B CA 1
ATOM 1648 C C . PRO B 1 56 ? 3.816 -10.086 8.906 1 56.41 56 PRO B C 1
ATOM 1650 O O . PRO B 1 56 ? 2.84 -9.797 8.211 1 56.41 56 PRO B O 1
ATOM 1653 N N . CYS B 1 57 ? 4.836 -9.266 9.266 1 58.22 57 CYS B N 1
ATOM 1654 C CA . CYS B 1 57 ? 4.777 -7.883 8.805 1 58.22 57 CYS B CA 1
ATOM 1655 C C . CYS B 1 57 ? 5.832 -7.621 7.734 1 58.22 57 CYS B C 1
ATOM 1657 O O . CYS B 1 57 ? 6.152 -6.465 7.441 1 58.22 57 CYS B O 1
ATOM 1659 N N . GLY B 1 58 ? 6.047 -8.781 7.219 1 71.06 58 GLY B N 1
ATOM 1660 C CA . GLY B 1 58 ? 7.234 -8.602 6.395 1 71.06 58 GLY B CA 1
ATOM 1661 C C . GLY B 1 58 ? 6.914 -8.141 4.984 1 71.06 58 GLY B C 1
ATOM 1662 O O . GLY B 1 58 ? 5.938 -8.594 4.383 1 71.06 58 GLY B O 1
ATOM 1663 N N . GLU B 1 59 ? 7.465 -7.16 4.582 1 82.81 59 GLU B N 1
ATOM 1664 C CA . GLU B 1 59 ? 7.418 -6.602 3.234 1 82.81 59 GLU B CA 1
ATOM 1665 C C . GLU B 1 59 ? 8.82 -6.27 2.727 1 82.81 59 GLU B C 1
ATOM 1667 O O . GLU B 1 59 ? 9.727 -6.016 3.521 1 82.81 59 GLU B O 1
ATOM 1672 N N . PHE B 1 60 ? 8.961 -6.504 1.452 1 84.94 60 PHE B N 1
ATOM 1673 C CA . PHE B 1 60 ? 10.156 -6.043 0.756 1 84.94 60 PHE B CA 1
ATOM 1674 C C . PHE B 1 60 ? 9.977 -4.609 0.269 1 84.94 60 PHE B C 1
ATOM 1676 O O . PHE B 1 60 ? 9.055 -4.32 -0.499 1 84.94 60 PHE B O 1
ATOM 1683 N N . CYS B 1 61 ? 10.898 -3.732 0.798 1 89.69 61 CYS B N 1
ATOM 1684 C CA . CYS B 1 61 ? 10.711 -2.32 0.479 1 89.69 61 CYS B CA 1
ATOM 1685 C C . CYS B 1 61 ? 11.828 -1.819 -0.435 1 89.69 61 CYS B C 1
ATOM 1687 O O . CYS B 1 61 ? 12.992 -2.174 -0.255 1 89.69 61 CYS B O 1
ATOM 1689 N N . ILE B 1 62 ? 11.438 -1.088 -1.361 1 92 62 ILE B N 1
ATOM 1690 C CA . ILE B 1 62 ? 12.312 -0.443 -2.332 1 92 62 ILE B CA 1
ATOM 1691 C C . ILE B 1 62 ? 12.422 1.048 -2.02 1 92 62 ILE B C 1
ATOM 1693 O O . ILE B 1 62 ? 11.414 1.757 -1.989 1 92 62 ILE B O 1
ATOM 1697 N N . PRO B 1 63 ? 13.625 1.557 -1.832 1 92.81 63 PRO B N 1
ATOM 1698 C CA . PRO B 1 63 ? 13.773 2.955 -1.419 1 92.81 63 PRO B CA 1
ATOM 1699 C C . PRO B 1 63 ? 13.359 3.939 -2.508 1 92.81 63 PRO B C 1
ATOM 1701 O O . PRO B 1 63 ? 13.266 3.566 -3.68 1 92.81 63 PRO B O 1
ATOM 1704 N N . PRO B 1 64 ? 13.094 5.215 -2.074 1 94.31 64 PRO B N 1
ATOM 1705 C CA . PRO B 1 64 ? 12.75 6.254 -3.049 1 94.31 64 PRO B CA 1
ATOM 1706 C C . PRO B 1 64 ? 13.828 6.441 -4.113 1 94.31 64 PRO B C 1
ATOM 1708 O O . PRO B 1 64 ? 14.992 6.117 -3.881 1 94.31 64 PRO B O 1
ATOM 1711 N N . ARG B 1 65 ? 13.453 6.805 -5.273 1 94 65 ARG B N 1
ATOM 1712 C CA . ARG B 1 65 ? 14.289 7.188 -6.406 1 94 65 ARG B CA 1
ATOM 1713 C C . ARG B 1 65 ? 14.93 5.965 -7.051 1 94 65 ARG B C 1
ATOM 1715 O O . ARG B 1 65 ? 15.836 6.094 -7.879 1 94 65 ARG B O 1
ATOM 1722 N N . THR B 1 66 ? 14.539 4.75 -6.566 1 93.88 66 THR B N 1
ATOM 1723 C CA . THR B 1 66 ? 14.977 3.564 -7.293 1 93.88 66 THR B CA 1
ATOM 1724 C C . THR B 1 66 ? 14.492 3.6 -8.742 1 93.88 66 THR B C 1
ATOM 1726 O O . THR B 1 66 ? 15.219 3.232 -9.656 1 93.88 66 THR B O 1
ATOM 1729 N N . PHE B 1 67 ? 13.234 4.031 -8.867 1 94.5 67 PHE B N 1
ATOM 1730 C CA . PHE B 1 67 ? 12.688 4.258 -10.195 1 94.5 67 PHE B CA 1
ATOM 1731 C C . PHE B 1 67 ? 12.68 5.746 -10.531 1 94.5 67 PHE B C 1
ATOM 1733 O O . PHE B 1 67 ? 12.328 6.578 -9.695 1 94.5 67 PHE B O 1
ATOM 1740 N N . ALA B 1 68 ? 13.031 6.086 -11.703 1 92.44 68 ALA B N 1
ATOM 1741 C CA . ALA B 1 68 ? 13.25 7.48 -12.086 1 92.44 68 ALA B CA 1
ATOM 1742 C C . ALA B 1 68 ? 11.93 8.195 -12.352 1 92.44 68 ALA B C 1
ATOM 1744 O O . ALA B 1 68 ? 11.859 9.422 -12.281 1 92.44 68 ALA B O 1
ATOM 1745 N N . THR B 1 69 ? 10.922 7.422 -12.75 1 93.25 69 THR B N 1
ATOM 1746 C CA . THR B 1 69 ? 9.68 8.055 -13.172 1 93.25 69 THR B CA 1
ATOM 1747 C C . THR B 1 69 ? 8.477 7.395 -12.5 1 93.25 69 THR B C 1
ATOM 1749 O O . THR B 1 69 ? 8.586 6.289 -11.969 1 93.25 69 THR B O 1
ATOM 1752 N N . SER B 1 70 ? 7.441 8.203 -12.43 1 93.94 70 SER B N 1
ATOM 1753 C CA . SER B 1 70 ? 6.141 7.656 -12.07 1 93.94 70 SER B CA 1
ATOM 1754 C C . SER B 1 70 ? 5.492 6.941 -13.25 1 93.94 70 SER B C 1
ATOM 1756 O O . SER B 1 70 ? 5.949 7.07 -14.383 1 93.94 70 SER B O 1
ATOM 1758 N N . GLY B 1 71 ? 4.488 6.117 -12.914 1 94.75 71 GLY B N 1
ATOM 1759 C CA . GLY B 1 71 ? 3.756 5.43 -13.961 1 94.75 71 GLY B CA 1
ATOM 1760 C C . GLY B 1 71 ? 3.242 4.066 -13.539 1 94.75 71 GLY B C 1
ATOM 1761 O O . GLY B 1 71 ? 3.17 3.766 -12.352 1 94.75 71 GLY B O 1
ATOM 1762 N N . ARG B 1 72 ? 2.789 3.375 -14.594 1 95.88 72 ARG B N 1
ATOM 1763 C CA . ARG B 1 72 ? 2.264 2.035 -14.352 1 95.88 72 ARG B CA 1
ATOM 1764 C C . ARG B 1 72 ? 3.393 1.038 -14.117 1 95.88 72 ARG B C 1
ATOM 1766 O O . ARG B 1 72 ? 4.277 0.884 -14.961 1 95.88 72 ARG B O 1
ATOM 1773 N N . MET B 1 73 ? 3.404 0.412 -12.938 1 97 73 MET B N 1
ATOM 1774 C CA . MET B 1 73 ? 4.398 -0.586 -12.562 1 97 73 MET B CA 1
ATOM 1775 C C . MET B 1 73 ? 3.848 -1.997 -12.734 1 97 73 MET B C 1
ATOM 1777 O O . MET B 1 73 ? 2.707 -2.273 -12.359 1 97 73 MET B O 1
ATOM 1781 N N . TYR B 1 74 ? 4.656 -2.816 -13.32 1 97.25 74 TYR B N 1
ATOM 1782 C CA . TYR B 1 74 ? 4.293 -4.219 -13.484 1 97.25 74 TYR B CA 1
ATOM 1783 C C . TYR B 1 74 ? 5.16 -5.113 -12.609 1 97.25 74 TYR B C 1
ATOM 1785 O O . TYR B 1 74 ? 6.379 -4.945 -12.547 1 97.25 74 TYR B O 1
ATOM 1793 N N . ILE B 1 75 ? 4.453 -6.016 -11.914 1 96.19 75 ILE B N 1
ATOM 1794 C CA . ILE B 1 75 ? 5.137 -7 -11.086 1 96.19 75 ILE B CA 1
ATOM 1795 C C . ILE B 1 75 ? 4.918 -8.398 -11.656 1 96.19 75 ILE B C 1
ATOM 1797 O O . ILE B 1 75 ? 3.777 -8.852 -11.781 1 96.19 75 ILE B O 1
ATOM 1801 N N . GLY B 1 76 ? 5.992 -8.984 -12.023 1 95 76 GLY B N 1
ATOM 1802 C CA . GLY B 1 76 ? 5.938 -10.391 -12.406 1 95 76 GLY B CA 1
ATOM 1803 C C . GLY B 1 76 ? 6.355 -11.328 -11.297 1 95 76 GLY B C 1
ATOM 1804 O O . GLY B 1 76 ? 7.383 -11.109 -10.648 1 95 76 GLY B O 1
ATOM 1805 N N . LEU B 1 77 ? 5.535 -12.344 -11.031 1 91.94 77 LEU B N 1
ATOM 1806 C CA . LEU B 1 77 ? 5.855 -13.367 -10.039 1 91.94 77 LEU B CA 1
ATOM 1807 C C . LEU B 1 77 ? 6.066 -14.719 -10.719 1 91.94 77 LEU B C 1
ATOM 1809 O O . LEU B 1 77 ? 5.18 -15.211 -11.414 1 91.94 77 LEU B O 1
ATOM 1813 N N . LYS B 1 78 ? 7.211 -15.211 -10.484 1 90.31 78 LYS B N 1
ATOM 1814 C CA . LYS B 1 78 ? 7.539 -16.531 -11.008 1 90.31 78 LYS B CA 1
ATOM 1815 C C . LYS B 1 78 ? 7.688 -17.547 -9.875 1 90.31 78 LYS B C 1
ATOM 1817 O O . LYS B 1 78 ? 8.648 -17.484 -9.102 1 90.31 78 LYS B O 1
ATOM 1822 N N . PRO B 1 79 ? 6.699 -18.438 -9.797 1 85.62 79 PRO B N 1
ATOM 1823 C CA . PRO B 1 79 ? 6.832 -19.469 -8.758 1 85.62 79 PRO B CA 1
ATOM 1824 C C . PRO B 1 79 ? 7.992 -20.422 -9.016 1 85.62 79 PRO B C 1
ATOM 1826 O O . PRO B 1 79 ? 8.273 -20.75 -10.172 1 85.62 79 PRO B O 1
ATOM 1829 N N . GLU B 1 80 ? 8.727 -20.656 -7.961 1 82.31 80 GLU B N 1
ATOM 1830 C CA . GLU B 1 80 ? 9.805 -21.625 -8.016 1 82.31 80 GLU B CA 1
ATOM 1831 C C . GLU B 1 80 ? 9.633 -22.703 -6.949 1 82.31 80 GLU B C 1
ATOM 1833 O O . GLU B 1 80 ? 9.359 -22.406 -5.789 1 82.31 80 GLU B O 1
ATOM 1838 N N . LEU B 1 81 ? 9.516 -23.906 -7.441 1 72.75 81 LEU B N 1
ATOM 1839 C CA . LEU B 1 81 ? 9.398 -25.016 -6.492 1 72.75 81 LEU B CA 1
ATOM 1840 C C . LEU B 1 81 ? 10.75 -25.328 -5.863 1 72.75 81 LEU B C 1
ATOM 1842 O O . LEU B 1 81 ? 11.781 -25.266 -6.535 1 72.75 81 LEU B O 1
ATOM 1846 N N . ASP B 1 82 ? 10.711 -25.297 -4.5 1 62.62 82 ASP B N 1
ATOM 1847 C CA . ASP B 1 82 ? 11.938 -25.719 -3.84 1 62.62 82 ASP B CA 1
ATOM 1848 C C . ASP B 1 82 ? 12.438 -27.047 -4.414 1 62.62 82 ASP B C 1
ATOM 1850 O O . ASP B 1 82 ? 11.648 -27.938 -4.695 1 62.62 82 ASP B O 1
ATOM 1854 N N . GLU B 1 83 ? 13.609 -26.922 -5.016 1 55.94 83 GLU B N 1
ATOM 1855 C CA . GLU B 1 83 ? 14.312 -28.047 -5.633 1 55.94 83 GLU B CA 1
ATOM 1856 C C . GLU B 1 83 ? 14.07 -29.328 -4.855 1 55.94 83 GLU B C 1
ATOM 1858 O O . GLU B 1 83 ? 14.055 -30.422 -5.441 1 55.94 83 GLU B O 1
ATOM 1863 N N . THR B 1 84 ? 14.094 -29.156 -3.57 1 53.25 84 THR B N 1
ATOM 1864 C CA . THR B 1 84 ? 14.062 -30.453 -2.893 1 53.25 84 THR B CA 1
ATOM 1865 C C . THR B 1 84 ? 12.766 -31.188 -3.217 1 53.25 84 THR B C 1
ATOM 1867 O O . THR B 1 84 ? 12.656 -32.406 -2.949 1 53.25 84 THR B O 1
ATOM 1870 N N . GLU B 1 85 ? 11.789 -30.484 -3.725 1 52.47 85 GLU B N 1
ATOM 1871 C CA . GLU B 1 85 ? 10.523 -31.172 -3.984 1 52.47 85 GLU B CA 1
ATOM 1872 C C . GLU B 1 85 ? 10.266 -31.312 -5.48 1 52.47 85 GLU B C 1
ATOM 1874 O O . GLU B 1 85 ? 9.203 -31.766 -5.895 1 52.47 85 GLU B O 1
ATOM 1879 N N . LYS B 1 86 ? 11.188 -30.766 -6.324 1 51 86 LYS B N 1
ATOM 1880 C CA . LYS B 1 86 ? 11 -31.016 -7.75 1 51 86 LYS B CA 1
ATOM 1881 C C . LYS B 1 86 ? 10.875 -32.531 -8.023 1 51 86 LYS B C 1
ATOM 1883 O O . LYS B 1 86 ? 11.688 -33.312 -7.551 1 51 86 LYS B O 1
ATOM 1888 N N . PRO B 1 87 ? 9.742 -32.906 -8.375 1 46.69 87 PRO B N 1
ATOM 1889 C CA . PRO B 1 87 ? 9.859 -34.281 -8.781 1 46.69 87 PRO B CA 1
ATOM 1890 C C . PRO B 1 87 ? 11.07 -34.531 -9.68 1 46.69 87 PRO B C 1
ATOM 1892 O O . PRO B 1 87 ? 11.43 -33.688 -10.492 1 46.69 87 PRO B O 1
ATOM 1895 N N . LYS B 1 88 ? 12.086 -35.312 -9.305 1 42.88 88 LYS B N 1
ATOM 1896 C CA . LYS B 1 88 ? 13.164 -35.844 -10.133 1 42.88 88 LYS B CA 1
ATOM 1897 C C . LYS B 1 88 ? 12.641 -36.25 -11.5 1 42.88 88 LYS B C 1
ATOM 1899 O O . LYS B 1 88 ? 12.305 -37.438 -11.703 1 42.88 88 LYS B O 1
ATOM 1904 N N . SER B 1 89 ? 11.766 -35.469 -12.281 1 41.94 89 SER B N 1
ATOM 1905 C CA . SER B 1 89 ? 11.461 -36.156 -13.531 1 41.94 89 SER B CA 1
ATOM 1906 C C . SER B 1 89 ? 12.703 -36.312 -14.406 1 41.94 89 SER B C 1
ATOM 1908 O O . SER B 1 89 ? 13.555 -35.406 -14.43 1 41.94 89 SER B O 1
ATOM 1910 N N . SER B 1 90 ? 13.055 -37.438 -14.875 1 36.47 90 SER B N 1
ATOM 1911 C CA . SER B 1 90 ? 14.016 -37.844 -15.898 1 36.47 90 SER B CA 1
ATOM 1912 C C . SER B 1 90 ? 13.836 -37.031 -17.172 1 36.47 90 SER B C 1
ATOM 1914 O O . SER B 1 90 ? 14.766 -36.938 -17.984 1 36.47 90 SER B O 1
ATOM 1916 N N . SER B 1 91 ? 12.555 -37.188 -17.891 1 36.5 91 SER B N 1
ATOM 1917 C CA . SER B 1 91 ? 12.523 -36.875 -19.328 1 36.5 91 SER B CA 1
ATOM 1918 C C . SER B 1 91 ? 12.492 -35.375 -19.578 1 36.5 91 SER B C 1
ATOM 1920 O O . SER B 1 91 ? 12.055 -34.594 -18.719 1 36.5 91 SER B O 1
ATOM 1922 N N . GLY B 1 92 ? 13.156 -34.719 -20.625 1 35.62 92 GLY B N 1
ATOM 1923 C CA . GLY B 1 92 ? 13.523 -33.469 -21.266 1 35.62 92 GLY B CA 1
ATOM 1924 C C . GLY B 1 92 ? 12.375 -32.469 -21.344 1 35.62 92 GLY B C 1
ATOM 1925 O O . GLY B 1 92 ? 12.531 -31.359 -21.844 1 35.62 92 GLY B O 1
ATOM 1926 N N . ILE B 1 93 ? 11.195 -32.906 -21.797 1 34.16 93 ILE B N 1
ATOM 1927 C CA . ILE B 1 93 ? 10.172 -31.953 -22.25 1 34.16 93 ILE B CA 1
ATOM 1928 C C . ILE B 1 93 ? 9.633 -31.172 -21.062 1 34.16 93 ILE B C 1
ATOM 1930 O O . ILE B 1 93 ? 8.992 -31.734 -20.172 1 34.16 93 ILE B O 1
ATOM 1934 N N . GLN B 1 94 ? 10.258 -30.203 -20.656 1 36.41 94 GLN B N 1
ATOM 1935 C CA . GLN B 1 94 ? 9.867 -29.281 -19.594 1 36.41 94 GLN B CA 1
ATOM 1936 C C . GLN B 1 94 ? 8.492 -28.672 -19.859 1 36.41 94 GLN B C 1
ATOM 1938 O O . GLN B 1 94 ? 8.383 -27.625 -20.484 1 36.41 94 GLN B O 1
ATOM 1943 N N . LYS B 1 95 ? 7.488 -29.516 -20.297 1 35.41 95 LYS B N 1
ATOM 1944 C CA . LYS B 1 95 ? 6.16 -28.938 -20.453 1 35.41 95 LYS B CA 1
ATOM 1945 C C . LYS B 1 95 ? 5.84 -28 -19.297 1 35.41 95 LYS B C 1
ATOM 1947 O O . LYS B 1 95 ? 6.457 -28.078 -18.234 1 35.41 95 LYS B O 1
ATOM 1952 N N . ARG B 1 96 ? 4.941 -27.031 -19.484 1 41.97 96 ARG B N 1
ATOM 1953 C CA . ARG B 1 96 ? 4.336 -26.203 -18.438 1 41.97 96 ARG B CA 1
ATOM 1954 C C . ARG B 1 96 ? 4.16 -26.984 -17.141 1 41.97 96 ARG B C 1
ATOM 1956 O O . ARG B 1 96 ? 3.549 -28.047 -17.141 1 41.97 96 ARG B O 1
ATOM 1963 N N . ASP B 1 97 ? 5.168 -27.297 -16.391 1 40 97 ASP B N 1
ATOM 1964 C CA . ASP B 1 97 ? 5.23 -28.297 -15.32 1 40 97 ASP B CA 1
ATOM 1965 C C . ASP B 1 97 ? 3.891 -28.406 -14.594 1 40 97 ASP B C 1
ATOM 1967 O O . ASP B 1 97 ? 3.244 -27.391 -14.312 1 40 97 ASP B O 1
ATOM 1971 N N . ALA B 1 98 ? 3.08 -29.438 -14.805 1 41.78 98 ALA B N 1
ATOM 1972 C CA . ALA B 1 98 ? 1.99 -29.984 -14 1 41.78 98 ALA B CA 1
ATOM 1973 C C . ALA B 1 98 ? 2.076 -29.484 -12.555 1 41.78 98 ALA B C 1
ATOM 1975 O O . ALA B 1 98 ? 1.143 -29.688 -11.773 1 41.78 98 ALA B O 1
ATOM 1976 N N . LEU B 1 99 ? 3.16 -29.281 -12.148 1 42.81 99 LEU B N 1
ATOM 1977 C CA . LEU B 1 99 ? 3.459 -28.875 -10.773 1 42.81 99 LEU B CA 1
ATOM 1978 C C . LEU B 1 99 ? 2.664 -27.641 -10.383 1 42.81 99 LEU B C 1
ATOM 1980 O O . LEU B 1 99 ? 2.213 -27.516 -9.242 1 42.81 99 LEU B O 1
ATOM 1984 N N . TYR B 1 100 ? 2.531 -26.656 -11.367 1 45.97 100 TYR B N 1
ATOM 1985 C CA . TYR B 1 100 ? 1.65 -25.531 -11.062 1 45.97 100 TYR B CA 1
ATOM 1986 C C . TYR B 1 100 ? 0.188 -25.922 -11.234 1 45.97 100 TYR B C 1
ATOM 1988 O O . TYR B 1 100 ? -0.712 -25.188 -10.828 1 45.97 100 TYR B O 1
ATOM 1996 N N . ASP B 1 101 ? -0.068 -26.844 -12.102 1 47.84 101 ASP B N 1
ATOM 1997 C CA . ASP B 1 101 ? -1.441 -27.312 -12.25 1 47.84 101 ASP B CA 1
ATOM 1998 C C . ASP B 1 101 ? -2.066 -27.609 -10.891 1 47.84 101 ASP B C 1
ATOM 2000 O O . ASP B 1 101 ? -3.27 -27.422 -10.695 1 47.84 101 ASP B O 1
ATOM 2004 N N . ASN B 1 102 ? -1.269 -28.344 -10.141 1 44.75 102 ASN B N 1
ATOM 2005 C CA . ASN B 1 102 ? -1.84 -28.719 -8.852 1 44.75 102 ASN B CA 1
ATOM 2006 C C . ASN B 1 102 ? -1.523 -27.672 -7.777 1 44.75 102 ASN B C 1
ATOM 2008 O O . ASN B 1 102 ? -1.724 -27.922 -6.59 1 44.75 102 ASN B O 1
ATOM 2012 N N . LEU B 1 103 ? -0.674 -26.844 -8.125 1 47.25 103 LEU B N 1
ATOM 2013 C CA . LEU B 1 103 ? -0.41 -25.906 -7.035 1 47.25 103 LEU B CA 1
ATOM 2014 C C . LEU B 1 103 ? -1.631 -25.031 -6.762 1 47.25 103 LEU B C 1
ATOM 2016 O O . LEU B 1 103 ? -1.921 -24.109 -7.523 1 47.25 103 LEU B O 1
ATOM 2020 N N . ASP B 1 104 ? -2.703 -25.578 -6.445 1 52.38 104 ASP B N 1
ATOM 2021 C CA . ASP B 1 104 ? -3.801 -24.859 -5.809 1 52.38 104 ASP B CA 1
ATOM 2022 C C . ASP B 1 104 ? -3.279 -23.672 -4.996 1 52.38 104 ASP B C 1
ATOM 2024 O O . ASP B 1 104 ? -3.252 -23.734 -3.766 1 52.38 104 ASP B O 1
ATOM 2028 N N . SER B 1 105 ? -2.273 -22.953 -5.707 1 66.88 105 SER B N 1
ATOM 2029 C CA . SER B 1 105 ? -1.441 -22.078 -4.879 1 66.88 105 SER B CA 1
ATOM 2030 C C . SER B 1 105 ? -2.129 -20.75 -4.621 1 66.88 105 SER B C 1
ATOM 2032 O O . SER B 1 105 ? -2.855 -20.234 -5.477 1 66.88 105 SER B O 1
ATOM 2034 N N . MET B 1 106 ? -2.596 -20.609 -3.553 1 82.75 106 MET B N 1
ATOM 2035 C CA . MET B 1 106 ? -3.021 -19.297 -3.053 1 82.75 106 MET B CA 1
ATOM 2036 C C . MET B 1 106 ? -1.839 -18.516 -2.492 1 82.75 106 MET B C 1
ATOM 2038 O O . MET B 1 106 ? -0.852 -19.109 -2.051 1 82.75 106 MET B O 1
ATOM 2042 N N . TYR B 1 107 ? -1.902 -17.281 -2.748 1 87.56 107 TYR B N 1
ATOM 2043 C CA . TYR B 1 107 ? -0.86 -16.453 -2.166 1 87.56 107 TYR B CA 1
ATOM 2044 C C . TYR B 1 107 ? -1.421 -15.102 -1.739 1 87.56 107 TYR B C 1
ATOM 2046 O O . TYR B 1 107 ? -2.461 -14.664 -2.238 1 87.56 107 TYR B O 1
ATOM 2054 N N . LEU B 1 108 ? -0.792 -14.586 -0.769 1 90.81 108 LEU B N 1
ATOM 2055 C CA . LEU B 1 108 ? -1.056 -13.203 -0.37 1 90.81 108 LEU B CA 1
ATOM 2056 C C . LEU B 1 108 ? -0.2 -12.234 -1.175 1 90.81 108 LEU B C 1
ATOM 2058 O O . LEU B 1 108 ? 0.992 -12.469 -1.381 1 90.81 108 LEU B O 1
ATOM 2062 N N . PHE B 1 109 ? -0.846 -11.273 -1.679 1 91.75 109 PHE B N 1
ATOM 2063 C CA . PHE B 1 109 ? -0.113 -10.242 -2.4 1 91.75 109 PHE B CA 1
ATOM 2064 C C . PHE B 1 109 ? -0.588 -8.852 -1.986 1 91.75 109 PHE B C 1
ATOM 2066 O O . PHE B 1 109 ? -1.791 -8.609 -1.869 1 91.75 109 PHE B O 1
ATOM 2073 N N . GLY B 1 110 ? 0.393 -7.98 -1.771 1 93.38 110 GLY B N 1
ATOM 2074 C CA . GLY B 1 110 ? 0.086 -6.605 -1.409 1 93.38 110 GLY B CA 1
ATOM 2075 C C . GLY B 1 110 ? 1.15 -5.617 -1.853 1 93.38 110 GLY B C 1
ATOM 2076 O O . GLY B 1 110 ? 2.33 -5.965 -1.938 1 93.38 110 GLY B O 1
ATOM 2077 N N . VAL B 1 111 ? 0.735 -4.438 -2.178 1 94.44 111 VAL B N 1
ATOM 2078 C CA . VAL B 1 111 ? 1.639 -3.344 -2.521 1 94.44 111 VAL B CA 1
ATOM 2079 C C . VAL B 1 111 ? 1.375 -2.148 -1.61 1 94.44 111 VAL B C 1
ATOM 2081 O O . VAL B 1 111 ? 0.221 -1.818 -1.325 1 94.44 111 VAL B O 1
ATOM 2084 N N . THR B 1 112 ? 2.4 -1.55 -1.161 1 93.38 112 THR B N 1
ATOM 2085 C CA . THR B 1 112 ? 2.344 -0.36 -0.32 1 93.38 112 THR B CA 1
ATOM 2086 C C . THR B 1 112 ? 3.207 0.755 -0.904 1 93.38 112 THR B C 1
ATOM 2088 O O . THR B 1 112 ? 4.352 0.519 -1.303 1 93.38 112 THR B O 1
ATOM 2091 N N . THR B 1 113 ? 2.658 1.889 -1.067 1 95.12 113 THR B N 1
ATOM 2092 C CA . THR B 1 113 ? 3.455 3.096 -1.253 1 95.12 113 THR B CA 1
ATOM 2093 C C . THR B 1 113 ? 3.436 3.955 0.008 1 95.12 113 THR B C 1
ATOM 2095 O O . THR B 1 113 ? 2.381 4.152 0.615 1 95.12 113 THR B O 1
ATOM 2098 N N . LEU B 1 114 ? 4.609 4.391 0.383 1 94.06 114 LEU B N 1
ATOM 2099 C CA . LEU B 1 114 ? 4.723 5.043 1.684 1 94.06 114 LEU B CA 1
ATOM 2100 C C . LEU B 1 114 ? 5.797 6.125 1.661 1 94.06 114 LEU B C 1
ATOM 2102 O O . LEU B 1 114 ? 6.805 5.988 0.965 1 94.06 114 LEU B O 1
ATOM 2106 N N . ALA B 1 115 ? 5.582 7.16 2.467 1 95.31 115 ALA B N 1
ATOM 2107 C CA . ALA B 1 115 ? 6.602 8.188 2.652 1 95.31 115 ALA B CA 1
ATOM 2108 C C . ALA B 1 115 ? 6.305 9.039 3.889 1 95.31 115 ALA B C 1
ATOM 2110 O O . ALA B 1 115 ? 5.191 9.008 4.414 1 95.31 115 ALA B O 1
ATOM 2111 N N . CYS B 1 116 ? 7.332 9.633 4.371 1 93.19 116 CYS B N 1
ATOM 2112 C CA . CYS B 1 116 ? 7.168 10.734 5.309 1 93.19 116 CYS B CA 1
ATOM 2113 C C . CYS B 1 116 ? 6.984 12.055 4.566 1 93.19 116 CYS B C 1
ATOM 2115 O O . CYS B 1 116 ? 7.645 12.305 3.555 1 93.19 116 CYS B O 1
ATOM 2117 N N . PHE B 1 117 ? 6.105 12.867 5.094 1 91.75 117 PHE B N 1
ATOM 2118 C CA . PHE B 1 117 ? 5.805 14.141 4.453 1 91.75 117 PHE B CA 1
ATOM 2119 C C . PHE B 1 117 ? 6.062 15.297 5.414 1 91.75 117 PHE B C 1
ATOM 2121 O O . PHE B 1 117 ? 5.77 15.203 6.605 1 91.75 117 PHE B O 1
ATOM 2128 N N . ALA B 1 118 ? 6.645 16.297 4.879 1 90.19 118 ALA B N 1
ATOM 2129 C CA . ALA B 1 118 ? 6.801 17.578 5.586 1 90.19 118 ALA B CA 1
ATOM 2130 C C . ALA B 1 118 ? 6.305 18.734 4.734 1 90.19 118 ALA B C 1
ATOM 2132 O O . ALA B 1 118 ? 6.289 18.656 3.504 1 90.19 118 ALA B O 1
ATOM 2133 N N . TRP B 1 119 ? 5.992 19.734 5.414 1 83.88 119 TRP B N 1
ATOM 2134 C CA . TRP B 1 119 ? 5.496 20.906 4.699 1 83.88 119 TRP B CA 1
ATOM 2135 C C . TRP B 1 119 ? 6.641 21.656 4.035 1 83.88 119 TRP B C 1
ATOM 2137 O O . TRP B 1 119 ? 7.645 21.984 4.68 1 83.88 119 TRP B O 1
ATOM 2147 N N . ASP B 1 120 ? 6.398 21.75 2.762 1 85.5 120 ASP B N 1
ATOM 2148 C CA . ASP B 1 120 ? 7.348 22.531 1.976 1 85.5 120 ASP B CA 1
ATOM 2149 C C . ASP B 1 120 ? 6.805 23.938 1.684 1 85.5 120 ASP B C 1
ATOM 2151 O O . ASP B 1 120 ? 5.941 24.094 0.818 1 85.5 120 ASP B O 1
ATOM 2155 N N . THR B 1 121 ? 7.316 24.906 2.312 1 83.88 121 THR B N 1
ATOM 2156 C CA . THR B 1 121 ? 6.828 26.281 2.199 1 83.88 121 THR B CA 1
ATOM 2157 C C . THR B 1 121 ? 7.129 26.844 0.814 1 83.88 121 THR B C 1
ATOM 2159 O O . THR B 1 121 ? 6.469 27.781 0.364 1 83.88 121 THR B O 1
ATOM 2162 N N . THR B 1 122 ? 8.195 26.266 0.168 1 86.62 122 THR B N 1
ATOM 2163 C CA . THR B 1 122 ? 8.57 26.766 -1.155 1 86.62 122 THR B CA 1
ATOM 2164 C C . THR B 1 122 ? 7.477 26.453 -2.174 1 86.62 122 THR B C 1
ATOM 2166 O O . THR B 1 122 ? 7.141 27.281 -3.01 1 86.62 122 THR B O 1
ATOM 2169 N N . ILE B 1 123 ? 6.832 25.266 -2.09 1 86.44 123 ILE B N 1
ATOM 2170 C CA . ILE B 1 123 ? 5.812 24.875 -3.059 1 86.44 123 ILE B CA 1
ATOM 2171 C C . ILE B 1 123 ? 4.438 24.891 -2.398 1 86.44 123 ILE B C 1
ATOM 2173 O O . ILE B 1 123 ? 3.428 24.594 -3.043 1 86.44 123 ILE B O 1
ATOM 2177 N N . ASN B 1 124 ? 4.391 25.25 -1.13 1 82.56 124 ASN B N 1
ATOM 2178 C CA . ASN B 1 124 ? 3.172 25.328 -0.335 1 82.56 124 ASN B CA 1
ATOM 2179 C C . ASN B 1 124 ? 2.365 24.031 -0.41 1 82.56 124 ASN B C 1
ATOM 2181 O O . ASN B 1 124 ? 1.17 24.062 -0.706 1 82.56 124 ASN B O 1
ATOM 2185 N N . ASP B 1 125 ? 3.121 22.938 -0.243 1 83.25 125 ASP B N 1
ATOM 2186 C CA . ASP B 1 125 ? 2.521 21.609 -0.27 1 83.25 125 ASP B CA 1
ATOM 2187 C C . ASP B 1 125 ? 3.363 20.609 0.518 1 83.25 125 ASP B C 1
ATOM 2189 O O . ASP B 1 125 ? 4.512 20.891 0.863 1 83.25 125 ASP B O 1
ATOM 2193 N N . TRP B 1 126 ? 2.738 19.531 0.873 1 86.5 126 TRP B N 1
ATOM 2194 C CA . TRP B 1 126 ? 3.475 18.438 1.494 1 86.5 126 TRP B CA 1
ATOM 2195 C C . TRP B 1 126 ? 4.477 17.828 0.516 1 86.5 126 TRP B C 1
ATOM 2197 O O . TRP B 1 126 ? 4.152 17.594 -0.651 1 86.5 126 TRP B O 1
ATOM 2207 N N . ASN B 1 127 ? 5.66 17.625 1.082 1 90.56 127 ASN B N 1
ATOM 2208 C CA . ASN B 1 127 ? 6.75 17.203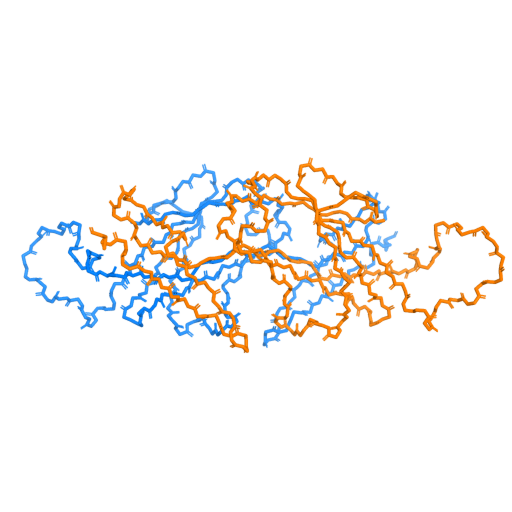 0.209 1 90.56 127 ASN B CA 1
ATOM 2209 C C . ASN B 1 127 ? 7.551 16.062 0.825 1 90.56 127 ASN B C 1
ATOM 2211 O O . ASN B 1 127 ? 8.281 16.266 1.794 1 90.56 127 ASN B O 1
ATOM 2215 N N . PRO B 1 128 ? 7.434 14.93 0.188 1 94.5 128 PRO B N 1
ATOM 2216 C CA . PRO B 1 128 ? 8.219 13.82 0.733 1 94.5 128 PRO B CA 1
ATOM 2217 C C . PRO B 1 128 ? 9.711 13.977 0.483 1 94.5 128 PRO B C 1
ATOM 2219 O O . PRO B 1 128 ? 10.523 13.32 1.14 1 94.5 128 PRO B O 1
ATOM 2222 N N . ALA B 1 129 ? 10.062 14.859 -0.383 1 92.88 129 ALA B N 1
ATOM 2223 C CA . ALA B 1 129 ? 11.477 15.039 -0.718 1 92.88 129 ALA B CA 1
ATOM 2224 C C . ALA B 1 129 ? 12.242 15.672 0.443 1 92.88 129 ALA B C 1
ATOM 2226 O O . ALA B 1 129 ? 13.469 15.617 0.484 1 92.88 129 ALA B O 1
ATOM 2227 N N . LEU B 1 130 ? 11.531 16.219 1.348 1 93 130 LEU B N 1
ATOM 2228 C CA . LEU B 1 130 ? 12.164 16.891 2.48 1 93 130 LEU B CA 1
ATOM 2229 C C . LEU B 1 130 ? 12.453 15.898 3.604 1 93 130 LEU B C 1
ATOM 2231 O O . LEU B 1 130 ? 13.047 16.266 4.621 1 93 130 LEU B O 1
ATOM 2235 N N . CYS B 1 131 ? 12.055 14.68 3.375 1 93.38 131 CYS B N 1
ATOM 2236 C CA . CYS B 1 131 ? 12.117 13.727 4.48 1 93.38 131 CYS B CA 1
ATOM 2237 C C . CYS B 1 131 ? 12.891 12.477 4.074 1 93.38 131 CYS B C 1
ATOM 2239 O O . CYS B 1 131 ? 13.023 12.18 2.887 1 93.38 131 CYS B O 1
ATOM 2241 N N . LYS B 1 132 ? 13.438 11.844 5.078 1 90.31 132 LYS B N 1
ATOM 2242 C CA . LYS B 1 132 ? 14.039 10.523 4.953 1 90.31 132 LYS B CA 1
ATOM 2243 C C . LYS B 1 132 ? 13.352 9.523 5.883 1 90.31 132 LYS B C 1
ATOM 2245 O O . LYS B 1 132 ? 13.062 9.836 7.035 1 90.31 132 LYS B O 1
ATOM 2250 N N . MET B 1 133 ? 12.992 8.453 5.23 1 90.31 133 MET B N 1
ATOM 2251 C CA . MET B 1 133 ? 12.359 7.371 5.988 1 90.31 133 MET B CA 1
ATOM 2252 C C . MET B 1 133 ? 13.344 6.23 6.227 1 90.31 133 MET B C 1
ATOM 2254 O O . MET B 1 133 ? 13.969 5.742 5.285 1 90.31 133 MET B O 1
ATOM 2258 N N . THR B 1 134 ? 13.477 5.863 7.488 1 85.69 134 THR B N 1
ATOM 2259 C CA . THR B 1 134 ? 14.352 4.746 7.832 1 85.69 134 THR B CA 1
ATOM 2260 C C . THR B 1 134 ? 13.586 3.676 8.602 1 85.69 134 THR B C 1
ATOM 2262 O O . THR B 1 134 ? 12.703 3.992 9.406 1 85.69 134 THR B O 1
ATOM 2265 N N . ASN B 1 135 ? 13.875 2.484 8.242 1 78.38 135 ASN B N 1
ATOM 2266 C CA . ASN B 1 135 ? 13.289 1.366 8.977 1 78.38 135 ASN B CA 1
ATOM 2267 C C . ASN B 1 135 ? 14.305 0.726 9.922 1 78.38 135 ASN B C 1
ATOM 2269 O O . ASN B 1 135 ? 15.32 0.184 9.477 1 78.38 135 ASN B O 1
ATOM 2273 N N . ILE B 1 136 ? 14.031 0.905 11.188 1 74.81 136 ILE B N 1
ATOM 2274 C CA . ILE B 1 136 ? 14.891 0.3 12.203 1 74.81 136 ILE B CA 1
ATOM 2275 C C . ILE B 1 136 ? 14.133 -0.821 12.914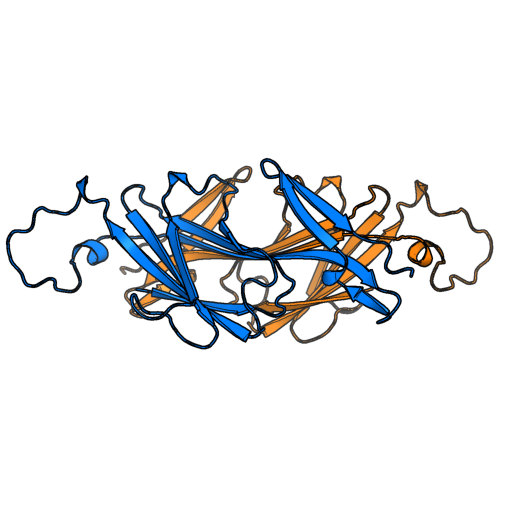 1 74.81 136 ILE B C 1
ATOM 2277 O O . ILE B 1 136 ? 13.25 -0.56 13.734 1 74.81 136 ILE B O 1
ATOM 2281 N N . ASN B 1 137 ? 14.406 -2.084 12.602 1 70.19 137 ASN B N 1
ATOM 2282 C CA . ASN B 1 137 ? 13.781 -3.262 13.203 1 70.19 137 ASN B CA 1
ATOM 2283 C C . ASN B 1 137 ? 12.258 -3.213 13.078 1 70.19 137 ASN B C 1
ATOM 2285 O O . ASN B 1 137 ? 11.547 -3.447 14.055 1 70.19 137 ASN B O 1
ATOM 2289 N N . GLY B 1 138 ? 11.781 -2.725 11.969 1 67.56 138 GLY B N 1
ATOM 2290 C CA . GLY B 1 138 ? 10.344 -2.73 11.727 1 67.56 138 GLY B CA 1
ATOM 2291 C C . GLY B 1 138 ? 9.672 -1.42 12.094 1 67.56 138 GLY B C 1
ATOM 2292 O O . GLY B 1 138 ? 8.492 -1.228 11.812 1 67.56 138 GLY B O 1
ATOM 2293 N N . SER B 1 139 ? 10.484 -0.541 12.742 1 73.5 139 SER B N 1
ATOM 2294 C CA . SER B 1 139 ? 9.945 0.765 13.109 1 73.5 139 SER B CA 1
ATOM 2295 C C . SER B 1 139 ? 10.344 1.832 12.094 1 73.5 139 SER B C 1
ATOM 2297 O O . SER B 1 139 ? 11.531 2.023 11.812 1 73.5 139 SER B O 1
ATOM 2299 N N . ILE B 1 140 ? 9.312 2.383 11.586 1 80.5 140 ILE B N 1
ATOM 2300 C CA . ILE B 1 140 ? 9.57 3.436 10.609 1 80.5 140 ILE B CA 1
ATOM 2301 C C . ILE B 1 140 ? 9.859 4.75 11.328 1 80.5 140 ILE B C 1
ATOM 2303 O O . ILE B 1 140 ? 9.086 5.18 12.188 1 80.5 140 ILE B O 1
ATOM 2307 N N . ILE B 1 141 ? 11.047 5.34 11.062 1 83.38 141 ILE B N 1
ATOM 2308 C CA . ILE B 1 141 ? 11.438 6.633 11.617 1 83.38 141 ILE B CA 1
ATOM 2309 C C . ILE B 1 141 ? 11.492 7.676 10.508 1 83.38 141 ILE B C 1
ATOM 2311 O O . ILE B 1 141 ? 12.086 7.438 9.453 1 83.38 141 ILE B O 1
ATOM 2315 N N . CYS B 1 142 ? 10.797 8.758 10.758 1 88.06 142 CYS B N 1
ATOM 2316 C CA . CYS B 1 142 ? 10.797 9.867 9.812 1 88.06 142 CYS B CA 1
ATOM 2317 C C . CYS B 1 142 ? 11.719 10.984 10.273 1 88.06 142 CYS B C 1
ATOM 2319 O O . CYS B 1 142 ? 11.602 11.469 11.398 1 88.06 142 CYS B O 1
ATOM 2321 N N . THR B 1 143 ? 12.711 11.391 9.422 1 89.69 143 THR B N 1
ATOM 2322 C CA . THR B 1 143 ? 13.555 12.562 9.641 1 89.69 143 THR B CA 1
ATOM 2323 C C . THR B 1 143 ? 13.398 13.562 8.508 1 89.69 143 THR B C 1
ATOM 2325 O O . THR B 1 143 ? 13.594 13.227 7.34 1 89.69 143 THR B O 1
ATOM 2328 N N . CYS B 1 144 ? 12.977 14.688 8.93 1 88.75 144 CYS B N 1
ATOM 2329 C CA . CYS B 1 144 ? 12.719 15.672 7.891 1 88.75 144 CYS B CA 1
ATOM 2330 C C . CYS B 1 144 ? 13.539 16.938 8.117 1 88.75 144 CYS B C 1
ATOM 2332 O O . CYS B 1 144 ? 13.93 17.234 9.25 1 88.75 144 CYS B O 1
ATOM 2334 N N . GLN B 1 145 ? 13.992 17.531 7.016 1 80.19 145 GLN B N 1
ATOM 2335 C CA . GLN B 1 145 ? 14.711 18.797 7.059 1 80.19 145 GLN B CA 1
ATOM 2336 C C . GLN B 1 145 ? 13.758 19.984 7.004 1 80.19 145 GLN B C 1
ATOM 2338 O O . GLN B 1 145 ? 12.641 19.859 6.488 1 80.19 145 GLN B O 1
ATOM 2343 N N . ASP B 1 146 ? 14 21.078 7.875 1 63.34 146 ASP B N 1
ATOM 2344 C CA . ASP B 1 146 ? 13.219 22.312 7.848 1 63.34 146 ASP B CA 1
ATOM 2345 C C . ASP B 1 146 ? 13.297 22.984 6.48 1 63.34 146 ASP B C 1
ATOM 2347 O O . ASP B 1 146 ? 14.336 22.922 5.816 1 63.34 146 ASP B O 1
ATOM 2351 N N . GLY B 1 147 ? 12.492 22.719 5.5 1 49.16 147 GLY B N 1
ATOM 2352 C CA . GLY B 1 147 ? 12.547 23.469 4.258 1 49.16 147 GLY B CA 1
ATOM 2353 C C . GLY B 1 147 ? 12.93 24.922 4.461 1 49.16 147 GLY B C 1
ATOM 2354 O O . GLY B 1 147 ? 12.82 25.734 3.539 1 49.16 147 GLY B O 1
ATOM 2355 N N . ARG B 1 148 ? 13.086 25.562 5.578 1 44.97 148 ARG B N 1
ATOM 2356 C CA . ARG B 1 148 ? 13.453 26.969 5.719 1 44.97 148 ARG B CA 1
ATOM 2357 C C . ARG B 1 148 ? 14.914 27.188 5.32 1 44.97 148 ARG B C 1
ATOM 2359 O O . ARG B 1 148 ? 15.82 26.594 5.906 1 44.97 148 ARG B O 1
ATOM 2366 N N . GLU B 1 149 ? 15.336 27.109 4.168 1 34.94 149 GLU B N 1
ATOM 2367 C CA . GLU B 1 149 ? 16.469 28 3.934 1 34.94 149 GLU B CA 1
ATOM 2368 C C . GLU B 1 149 ? 16.062 29.469 4.16 1 34.94 149 GLU B C 1
ATOM 2370 O O . GLU B 1 149 ? 14.961 29.875 3.799 1 34.94 149 GLU B O 1
#

Secondary structure (DSSP, 8-state):
-EEEEEEE--TTSEEEEEEEESSTTEEEEEEEEESS---SSS-SEEEEE-GGG--TT--EEE-TTSSSS-EEEEEEEEEEE-GGGS----SS---S-TTTTS----EEEEEEEEEEEEEETTTTEEEGGGEEEEEETTEEEEEE-----/-EEEEEEE--TTSEEEEEEEESSTTEEEEEEEEESS---SSS-SEEEEE-GGG--TT--EEE-TTSSSS-EEEEEEEEEEE-GGGS----SS---S-TTTTS---EEEEEEEEEEEEEEETTTTEEEGGGEEEEEETTEEEEEE-----

Organ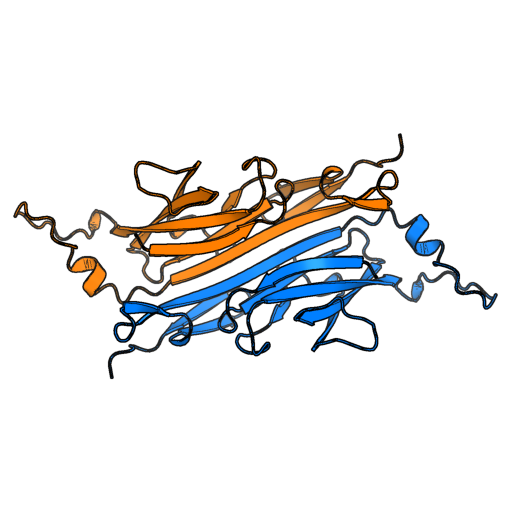ism: Lymnaea stagnalis (NCBI:txid6523)

pLDDT: mean 79.64, std 18.94, range [34.16, 97.62]